Protein AF-A0A8H7SJD2-F1 (afdb_monomer_lite)

Secondary structure (DSSP, 8-state):
----------------HHHHHHHHHHHTSEEEEEEEE-TTT--EESSHHHHHHHHHHHH-EE-PPPPTTPPPPPPSSEEEES--SSS--SEEEEE-SSSS-EEETT-HHHHHHHHHHHH--EE----------------------------------------PPP--------------------------------------------------THHHHHHHHHHHHHHHHHHHHT-

Foldseek 3Di:
DDDDPDDDPPPPPPVPVVVVVVVVLVVQAAEEEEWAAQLPPRDTDLALVVNQVCCCPVVQWHFAADDPPDDQDDDSRHDYDSDDPDPDGDFYWYAHSHDRDIGGSVVSVVVNVCRCPPGVTDRRPPPPPPPPDPDDDDDDDDDDDDDDDDDDDDDDDDDDDDDDDDDDDDPDDDDDDDDDDDDDDDDDDDDDDDDDDDDDDDDDDDDPDDPPPDDDPVVVVVVVVVVVVVVVVVVVVVD

Organism: NCBI:txid101142

InterPro domains:
  IPR013087 Zinc finger C2H2-type [PS00028] (38-59)
  IPR013087 Zinc finger C2H2-type [PS50157] (36-64)

pLDDT: mean 73.89, std 19.77, range [38.19, 98.12]

Radius of gyration: 31.59 Å; chains: 1; bounding box: 79×66×96 Å

Sequence (239 aa):
MSSYDGPRIQYGIEPKSYVVDRLKDLLDKDLVILDHGCYICGRVFSSAAATRTHIKNVHGYDIPGRFNGVKRPLNKNYNYSTRIETDEYDEAHYACPSCWFHCPMDELAVFHDHTIKQHSPGCIITGSGNKHDMDMGTSSHSGYPVSLPASIPASIPASVPHSRPSSLRSTSSRSSSRSSSYQVYFSNGEEEVPSSRPSSRQVRISEDHKDISSPNEDNKNELSQKIDELRNLFHALFK

Structure (mmCIF, N/CA/C/O backbone):
data_AF-A0A8H7SJD2-F1
#
_entry.id   AF-A0A8H7SJD2-F1
#
loop_
_atom_site.group_PDB
_atom_site.id
_atom_site.type_symbol
_atom_site.label_atom_id
_atom_site.label_alt_id
_atom_site.label_comp_id
_atom_site.label_asym_id
_atom_site.label_entity_id
_atom_site.label_seq_id
_atom_site.pdbx_PDB_ins_code
_atom_site.Cartn_x
_atom_site.Cartn_y
_atom_site.Cartn_z
_atom_site.occupancy
_atom_site.B_iso_or_equiv
_atom_site.auth_seq_id
_atom_site.auth_comp_id
_atom_site.auth_asym_id
_atom_site.auth_atom_id
_atom_site.pdbx_PDB_model_num
ATOM 1 N N . MET A 1 1 ? 46.623 31.178 -46.559 1.00 55.22 1 MET A N 1
ATOM 2 C CA . MET A 1 1 ? 45.410 30.393 -46.244 1.00 55.22 1 MET A CA 1
ATOM 3 C C . MET A 1 1 ? 45.871 29.219 -45.397 1.00 55.22 1 MET A C 1
ATOM 5 O O . MET A 1 1 ? 46.583 28.376 -45.917 1.00 55.22 1 MET A O 1
ATOM 9 N N . SER A 1 2 ? 45.621 29.263 -44.085 1.00 59.28 2 SER A N 1
ATOM 10 C CA . SER A 1 2 ? 46.103 28.272 -43.111 1.00 59.28 2 SER A CA 1
ATOM 11 C C . SER A 1 2 ? 44.947 27.338 -42.761 1.00 59.28 2 SER A C 1
ATOM 13 O O . SER A 1 2 ? 43.950 27.784 -42.195 1.00 59.28 2 SER A O 1
ATOM 15 N N . SER A 1 3 ? 45.044 26.082 -43.187 1.00 65.94 3 SER A N 1
ATOM 16 C CA . SER A 1 3 ? 44.088 25.010 -42.912 1.00 65.94 3 SER A CA 1
ATOM 17 C C . SER A 1 3 ? 44.308 24.495 -41.492 1.00 65.94 3 SER A C 1
ATOM 19 O O . SER A 1 3 ? 45.309 23.840 -41.209 1.00 65.94 3 SER A O 1
ATOM 21 N N . TYR A 1 4 ? 43.394 24.842 -40.590 1.00 60.78 4 TYR A N 1
ATOM 22 C CA . TYR A 1 4 ? 43.412 24.379 -39.208 1.00 60.78 4 TYR A CA 1
ATOM 23 C C . TYR A 1 4 ? 42.745 22.998 -39.140 1.00 60.78 4 TYR A C 1
ATOM 25 O O . TYR A 1 4 ? 41.518 22.897 -39.158 1.00 60.78 4 TYR A O 1
ATOM 33 N N . ASP A 1 5 ? 43.551 21.938 -39.086 1.00 66.88 5 ASP A N 1
ATOM 34 C CA . ASP A 1 5 ? 43.086 20.579 -38.793 1.00 66.88 5 ASP A CA 1
ATOM 35 C C . ASP A 1 5 ? 42.765 20.469 -37.298 1.00 66.88 5 ASP A C 1
ATOM 37 O O . ASP A 1 5 ? 43.629 20.228 -36.453 1.00 66.88 5 ASP A O 1
ATOM 41 N N . GLY A 1 6 ? 41.500 20.715 -36.959 1.00 62.34 6 GLY A N 1
ATOM 42 C CA . GLY A 1 6 ? 40.986 20.525 -35.607 1.00 62.34 6 GLY A CA 1
ATOM 43 C C . GLY A 1 6 ? 40.975 19.042 -35.203 1.00 62.34 6 GLY A C 1
ATOM 44 O O . GLY A 1 6 ? 40.766 18.168 -36.050 1.00 62.34 6 GLY A O 1
ATOM 45 N N . PRO A 1 7 ? 41.169 18.727 -33.908 1.00 66.12 7 PRO A N 1
ATOM 46 C CA . PRO A 1 7 ? 41.214 17.354 -33.431 1.00 66.12 7 PRO A CA 1
ATOM 47 C C . PRO A 1 7 ? 39.872 16.658 -33.668 1.00 66.12 7 PRO A C 1
ATOM 49 O O . PRO A 1 7 ? 38.821 17.063 -33.168 1.00 66.12 7 PRO A O 1
ATOM 52 N N . ARG A 1 8 ? 39.925 15.575 -34.442 1.00 63.38 8 ARG A N 1
ATOM 53 C CA . ARG A 1 8 ? 38.793 14.699 -34.733 1.00 63.38 8 ARG A CA 1
ATOM 54 C C . ARG A 1 8 ? 38.452 13.914 -33.463 1.00 63.38 8 ARG A C 1
ATOM 56 O O . ARG A 1 8 ? 39.056 12.879 -33.196 1.00 63.38 8 ARG A O 1
ATOM 63 N N . ILE A 1 9 ? 37.511 14.418 -32.663 1.00 64.75 9 ILE A N 1
ATOM 64 C CA . ILE A 1 9 ? 36.972 13.692 -31.505 1.00 64.75 9 ILE A CA 1
ATOM 65 C C . ILE A 1 9 ? 36.234 12.460 -32.044 1.00 64.75 9 ILE A C 1
ATOM 67 O O . ILE A 1 9 ? 35.125 12.558 -32.567 1.00 64.75 9 ILE A O 1
ATOM 71 N N . GLN A 1 10 ? 36.879 11.295 -31.975 1.00 60.12 10 GLN A N 1
ATOM 72 C CA . GLN A 1 10 ? 36.231 10.016 -32.238 1.00 60.12 10 GLN A CA 1
ATOM 73 C C . GLN A 1 10 ? 35.281 9.721 -31.074 1.00 60.12 10 GLN A C 1
ATOM 75 O O . GLN A 1 10 ? 35.700 9.288 -30.003 1.00 60.12 10 GLN A O 1
ATOM 80 N N . TYR A 1 11 ? 33.988 9.964 -31.280 1.00 54.06 11 TYR A N 1
ATOM 81 C CA . TYR A 1 11 ? 32.941 9.443 -30.409 1.00 54.06 11 TYR A CA 1
ATOM 82 C C . TYR A 1 11 ? 32.831 7.932 -30.639 1.00 54.06 11 TYR A C 1
ATOM 84 O O . TYR A 1 11 ? 31.996 7.465 -31.410 1.00 54.06 11 TYR A O 1
ATOM 92 N N . GLY A 1 12 ? 33.710 7.166 -29.992 1.00 54.56 12 GLY A N 1
ATOM 93 C CA . GLY A 1 12 ? 33.547 5.726 -29.816 1.00 54.56 12 GLY A CA 1
ATOM 94 C C . GLY A 1 12 ? 32.354 5.473 -28.900 1.00 54.56 12 GLY A C 1
ATOM 95 O O . GLY A 1 12 ? 32.512 5.299 -27.694 1.00 54.56 12 GLY A O 1
ATOM 96 N N . ILE A 1 13 ? 31.145 5.535 -29.457 1.00 57.81 13 ILE A N 1
ATOM 97 C CA . ILE A 1 13 ? 29.914 5.151 -28.767 1.00 57.81 13 ILE A CA 1
ATOM 98 C C . ILE A 1 13 ? 29.830 3.627 -28.847 1.00 57.81 13 ILE A C 1
ATOM 100 O O . ILE A 1 13 ? 29.033 3.066 -29.589 1.00 57.81 13 ILE A O 1
ATOM 104 N N . GLU A 1 14 ? 30.692 2.950 -28.095 1.00 61.03 14 GLU A N 1
ATOM 105 C CA . GLU A 1 14 ? 30.403 1.583 -27.678 1.00 61.03 14 GLU A CA 1
ATOM 106 C C . GLU A 1 14 ? 29.082 1.659 -26.893 1.00 61.03 14 GLU A C 1
ATOM 108 O O . GLU A 1 14 ? 28.999 2.454 -25.940 1.00 61.03 14 GLU A O 1
ATOM 113 N N . PRO A 1 15 ? 28.019 0.930 -27.281 1.00 59.62 15 PRO A N 1
ATOM 114 C CA . PRO A 1 15 ? 26.814 0.844 -26.474 1.00 59.62 15 PRO A CA 1
ATOM 115 C C . PRO A 1 15 ? 27.216 0.224 -25.138 1.00 59.62 15 PRO A C 1
ATOM 117 O O . PRO A 1 15 ? 27.421 -0.979 -25.014 1.00 59.62 15 PRO A O 1
ATOM 120 N N . LYS A 1 16 ? 27.420 1.109 -24.158 1.00 63.44 16 LYS A N 1
ATOM 121 C CA . LYS A 1 16 ? 27.943 0.811 -22.829 1.00 63.44 16 LYS A CA 1
ATOM 122 C C . LYS A 1 16 ? 27.145 -0.360 -22.274 1.00 63.44 16 LYS A C 1
ATOM 124 O O . LYS A 1 16 ? 25.964 -0.184 -21.983 1.00 63.44 16 LYS A O 1
ATOM 129 N N . SER A 1 17 ? 27.788 -1.514 -22.116 1.00 75.31 17 SER A N 1
ATOM 130 C CA . SER A 1 17 ? 27.266 -2.723 -21.454 1.00 75.31 17 SER A CA 1
ATOM 131 C C . SER A 1 17 ? 26.404 -2.415 -20.221 1.00 75.31 17 SER A C 1
ATOM 133 O O . SER A 1 17 ? 25.359 -3.023 -20.016 1.00 75.31 17 SER A O 1
ATOM 135 N N . TYR A 1 18 ? 26.761 -1.352 -19.498 1.00 76.12 18 TYR A N 1
ATOM 136 C CA . TYR A 1 18 ? 25.993 -0.733 -18.421 1.00 76.12 18 TYR A CA 1
ATOM 137 C C . TYR A 1 18 ? 24.489 -0.517 -18.696 1.00 76.12 18 TYR A C 1
ATOM 139 O O . TYR A 1 18 ? 23.681 -0.644 -17.782 1.00 76.12 18 TYR A O 1
ATOM 147 N N . VAL A 1 19 ? 24.081 -0.167 -19.921 1.00 79.06 19 VAL A N 1
ATOM 148 C CA . VAL A 1 19 ? 22.661 0.032 -20.267 1.00 79.06 19 VAL A CA 1
ATOM 149 C C . VAL A 1 19 ? 21.921 -1.303 -20.294 1.00 79.06 19 VAL A C 1
ATOM 151 O O . VAL A 1 19 ? 20.801 -1.384 -19.796 1.00 79.06 19 VAL A O 1
ATOM 154 N N . VAL A 1 20 ? 22.555 -2.352 -20.826 1.00 79.12 20 VAL A N 1
ATOM 155 C CA . VAL A 1 20 ? 21.975 -3.700 -20.890 1.00 79.12 20 VAL A CA 1
ATOM 156 C C . VAL A 1 20 ? 21.864 -4.295 -19.490 1.00 79.12 20 VAL A C 1
ATOM 158 O O . VAL A 1 20 ? 20.810 -4.821 -19.143 1.00 79.12 20 VAL A O 1
ATOM 161 N N . ASP A 1 21 ? 22.898 -4.147 -18.662 1.00 79.62 21 ASP A N 1
ATO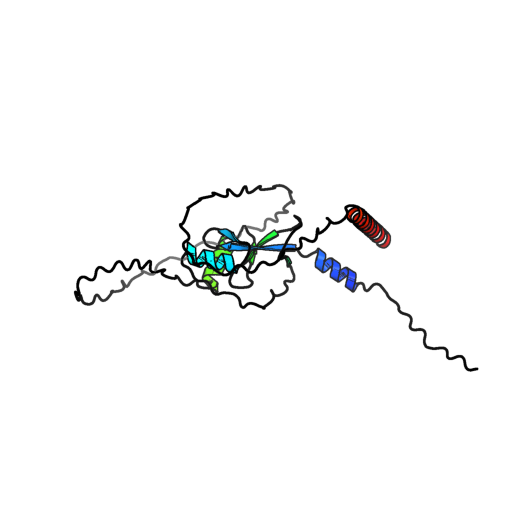M 162 C CA . ASP A 1 21 ? 22.882 -4.643 -17.282 1.00 79.62 21 ASP A CA 1
ATOM 163 C C . ASP A 1 21 ? 21.821 -3.920 -16.442 1.00 79.62 21 ASP A C 1
ATOM 165 O O . ASP A 1 21 ? 21.061 -4.549 -15.713 1.00 79.62 21 ASP A O 1
ATOM 169 N N . ARG A 1 22 ? 21.670 -2.601 -16.624 1.00 77.25 22 ARG A N 1
ATOM 170 C CA . ARG A 1 22 ? 20.639 -1.822 -15.927 1.00 77.25 22 ARG A CA 1
ATOM 171 C C . ARG A 1 22 ? 19.219 -2.163 -16.383 1.00 77.25 22 ARG A C 1
ATOM 173 O O . ARG A 1 22 ? 18.296 -2.042 -15.586 1.00 77.25 22 ARG A O 1
ATOM 180 N N . LEU A 1 23 ? 19.032 -2.557 -17.643 1.00 80.06 23 LEU A N 1
ATOM 181 C CA . LEU A 1 23 ? 17.742 -3.036 -18.145 1.00 80.06 23 LEU A CA 1
ATOM 182 C C . LEU A 1 23 ? 17.418 -4.434 -17.613 1.00 80.06 23 LEU A C 1
ATOM 184 O O . LEU A 1 23 ? 16.286 -4.658 -17.200 1.00 80.06 23 LEU A O 1
ATOM 188 N N . LYS A 1 24 ? 18.401 -5.341 -17.553 1.00 81.00 24 LYS A N 1
ATOM 189 C CA . LYS A 1 24 ? 18.234 -6.663 -16.928 1.00 81.00 24 LYS A CA 1
ATOM 190 C C . LYS A 1 24 ? 17.874 -6.544 -15.450 1.00 81.00 24 LYS A C 1
ATOM 192 O O . LYS A 1 24 ? 16.877 -7.111 -15.028 1.00 81.00 24 LYS A O 1
ATOM 197 N N . ASP A 1 25 ? 18.574 -5.685 -14.710 1.00 80.81 25 ASP A N 1
ATOM 198 C CA . ASP A 1 25 ? 18.262 -5.388 -13.306 1.00 80.81 25 ASP A CA 1
ATOM 199 C C . ASP A 1 25 ? 16.849 -4.813 -13.099 1.00 80.81 25 ASP A C 1
ATOM 201 O O . ASP A 1 25 ? 16.335 -4.821 -11.981 1.00 80.81 25 ASP A O 1
ATOM 205 N N . LEU A 1 26 ? 16.237 -4.227 -14.132 1.00 75.94 26 LEU A N 1
ATOM 206 C CA . LEU A 1 26 ? 14.857 -3.742 -14.076 1.00 75.94 26 LEU A CA 1
ATOM 207 C C . LEU A 1 26 ? 13.843 -4.813 -14.484 1.00 75.94 26 LEU A C 1
ATOM 209 O O . LEU A 1 26 ? 12.726 -4.772 -13.981 1.00 75.94 26 LEU A O 1
ATOM 213 N N . LEU A 1 27 ? 14.230 -5.738 -15.364 1.00 82.75 27 LEU A N 1
ATOM 214 C CA . LEU A 1 27 ? 13.411 -6.867 -15.808 1.00 82.75 27 LEU A CA 1
ATOM 215 C C . LEU A 1 27 ? 13.334 -7.985 -14.761 1.00 82.75 27 LEU A C 1
ATOM 217 O O . LEU A 1 27 ? 12.317 -8.658 -14.684 1.00 82.75 27 LEU A O 1
ATOM 221 N N . ASP A 1 28 ? 14.373 -8.153 -13.942 1.00 86.81 28 ASP A N 1
ATOM 222 C CA . ASP A 1 28 ? 14.442 -9.210 -12.922 1.00 86.81 28 ASP A CA 1
ATOM 223 C C . ASP A 1 28 ? 13.769 -8.829 -11.586 1.00 86.81 28 ASP A C 1
ATOM 225 O O . ASP A 1 28 ? 13.867 -9.573 -10.611 1.00 86.81 28 ASP A O 1
ATOM 229 N N . LYS A 1 29 ? 13.129 -7.655 -11.493 1.00 89.81 29 LYS A N 1
ATOM 230 C CA . LYS A 1 29 ? 12.440 -7.213 -10.271 1.00 89.81 29 LYS A CA 1
ATOM 231 C C . LYS A 1 29 ? 10.959 -7.512 -10.356 1.00 89.81 29 LYS A C 1
ATOM 233 O O . LYS A 1 29 ? 10.307 -7.058 -11.292 1.00 89.81 29 LYS A O 1
ATOM 238 N N . ASP A 1 30 ? 10.437 -8.128 -9.304 1.00 92.00 30 ASP A N 1
ATOM 239 C CA . ASP A 1 30 ? 9.011 -8.407 -9.195 1.00 92.00 30 ASP A CA 1
ATOM 240 C C . ASP A 1 30 ? 8.224 -7.090 -9.154 1.00 92.00 30 ASP A C 1
ATOM 242 O O . ASP A 1 30 ? 8.537 -6.162 -8.382 1.00 92.00 30 ASP A O 1
ATOM 246 N N . LEU A 1 31 ? 7.203 -6.999 -10.005 1.00 91.56 31 LEU A N 1
ATOM 247 C CA . LEU A 1 31 ? 6.282 -5.875 -10.019 1.00 91.56 31 LEU A CA 1
ATOM 248 C C . LEU A 1 31 ? 5.218 -6.089 -8.942 1.00 91.56 31 LEU A C 1
ATOM 250 O O . LEU A 1 31 ? 4.334 -6.935 -9.069 1.00 91.56 31 LEU A O 1
ATOM 254 N N . VAL A 1 32 ? 5.295 -5.278 -7.887 1.00 94.00 32 VAL A N 1
ATOM 255 C CA . VAL A 1 32 ? 4.428 -5.391 -6.712 1.00 94.00 32 VAL A CA 1
ATOM 256 C C . VAL A 1 32 ? 3.410 -4.257 -6.679 1.00 94.00 32 VAL A C 1
ATOM 258 O O . VAL A 1 32 ? 3.777 -3.073 -6.623 1.00 94.00 32 VAL A O 1
ATOM 261 N N . ILE A 1 33 ? 2.127 -4.621 -6.618 1.00 94.06 33 ILE A N 1
ATOM 262 C CA . ILE A 1 33 ? 1.040 -3.696 -6.270 1.00 94.06 33 ILE A CA 1
ATOM 263 C C . ILE A 1 33 ? 0.899 -3.630 -4.754 1.00 94.06 33 ILE A C 1
ATOM 265 O O . ILE A 1 33 ? 1.014 -4.628 -4.045 1.00 94.06 33 ILE A O 1
ATOM 269 N N . LEU A 1 34 ? 0.644 -2.428 -4.247 1.00 95.00 34 LEU A N 1
ATOM 270 C CA . LEU A 1 34 ? 0.449 -2.179 -2.828 1.00 95.00 34 LEU A CA 1
ATOM 271 C C . LEU A 1 34 ? -1.010 -1.842 -2.540 1.00 95.00 34 LEU A C 1
ATOM 273 O O . LEU A 1 34 ? -1.453 -0.725 -2.799 1.00 95.00 34 LEU A O 1
ATOM 277 N N . ASP A 1 35 ? -1.703 -2.784 -1.918 1.00 95.75 35 ASP A N 1
ATOM 278 C CA . ASP A 1 35 ? -3.076 -2.628 -1.471 1.00 95.75 35 ASP A CA 1
ATOM 279 C C . ASP A 1 35 ? -3.138 -2.199 -0.009 1.00 95.75 35 ASP A C 1
ATOM 281 O O . ASP A 1 35 ? -2.406 -2.685 0.857 1.00 95.75 35 ASP A O 1
ATOM 285 N N . HIS A 1 36 ? -4.041 -1.276 0.307 1.00 96.44 36 HIS A N 1
ATOM 286 C CA . HIS A 1 36 ? -4.211 -0.806 1.675 1.00 96.44 36 HIS A CA 1
ATOM 287 C C . HIS A 1 36 ? -5.346 -1.570 2.355 1.00 96.44 36 HIS A C 1
ATOM 289 O O . HIS A 1 36 ? -6.513 -1.214 2.231 1.00 96.44 36 HIS A O 1
ATOM 295 N N . GLY A 1 37 ? -4.993 -2.650 3.052 1.00 96.31 37 GLY A N 1
ATOM 296 C CA . GLY A 1 37 ? -5.936 -3.496 3.783 1.00 96.31 37 GLY A CA 1
ATOM 297 C C . GLY A 1 37 ? -6.167 -3.052 5.228 1.00 96.31 37 GLY A C 1
ATOM 298 O O . GLY A 1 37 ? -5.260 -2.566 5.908 1.00 96.31 37 GLY A O 1
ATOM 299 N N . CYS A 1 38 ? -7.381 -3.268 5.731 1.00 98.06 38 CYS A N 1
ATOM 300 C CA . CYS A 1 38 ? -7.666 -3.239 7.160 1.00 98.06 38 CYS A CA 1
ATOM 301 C C . CYS A 1 38 ? -7.098 -4.496 7.827 1.00 98.06 38 CYS A C 1
ATOM 303 O O . CYS A 1 38 ? -7.530 -5.605 7.532 1.00 98.06 38 CYS A O 1
ATOM 305 N N . TYR A 1 39 ? -6.180 -4.330 8.778 1.00 97.38 39 TYR A N 1
ATOM 306 C CA . TYR A 1 39 ? -5.558 -5.455 9.486 1.00 97.38 39 TYR A CA 1
ATOM 307 C C . TYR A 1 39 ? -6.518 -6.251 10.393 1.00 97.38 39 TYR A C 1
ATOM 309 O O . TYR A 1 39 ? -6.150 -7.328 10.847 1.00 97.38 39 TYR A O 1
ATOM 317 N N . ILE A 1 40 ? -7.727 -5.736 10.660 1.00 96.56 40 ILE A N 1
ATOM 318 C CA . ILE A 1 40 ? -8.741 -6.385 11.510 1.00 96.56 40 ILE A CA 1
ATOM 319 C C . ILE A 1 40 ? -9.734 -7.192 10.665 1.00 96.56 40 ILE A C 1
ATOM 321 O O . ILE A 1 40 ? -10.001 -8.348 10.973 1.00 96.56 40 ILE A O 1
ATOM 325 N N . CYS A 1 41 ? -10.292 -6.598 9.601 1.00 96.94 41 CYS A N 1
ATOM 326 C CA . CYS A 1 41 ? -11.340 -7.232 8.789 1.00 96.94 41 CYS A CA 1
ATOM 327 C C . CYS A 1 41 ? -10.909 -7.626 7.367 1.00 96.94 41 CYS A C 1
ATOM 329 O O . CYS A 1 41 ? -11.720 -8.158 6.615 1.00 96.94 41 CYS A O 1
ATOM 331 N N . GLY A 1 42 ? -9.672 -7.331 6.962 1.00 95.62 42 GLY A N 1
ATOM 332 C CA . GLY A 1 42 ? -9.131 -7.670 5.642 1.00 95.62 42 GLY A CA 1
ATOM 333 C C . GLY A 1 42 ? -9.675 -6.838 4.474 1.00 95.62 42 GLY A C 1
ATOM 334 O O . GLY A 1 42 ? -9.247 -7.034 3.341 1.00 95.62 42 GLY A O 1
ATOM 335 N N . ARG A 1 43 ? -10.600 -5.893 4.703 1.00 97.31 43 ARG A N 1
ATOM 336 C CA . ARG A 1 43 ? -11.149 -5.048 3.628 1.00 97.31 43 ARG A CA 1
ATOM 337 C C . ARG A 1 43 ? -10.052 -4.178 3.005 1.00 97.31 43 ARG A C 1
ATOM 339 O O . ARG A 1 43 ? -9.321 -3.511 3.734 1.00 97.31 43 ARG A O 1
ATOM 346 N N . VAL A 1 44 ? -9.978 -4.159 1.675 1.00 96.25 44 VAL A N 1
ATOM 347 C CA . VAL A 1 44 ? -8.995 -3.390 0.895 1.00 96.25 44 VAL A CA 1
ATOM 348 C C . VAL A 1 44 ? -9.556 -2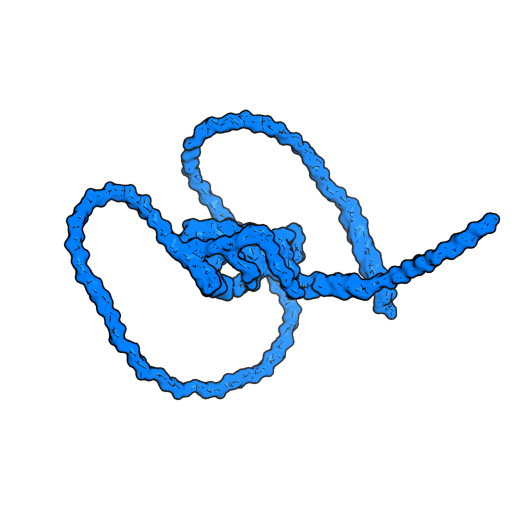.026 0.492 1.00 96.25 44 VAL A C 1
ATOM 350 O O . VAL A 1 44 ? -10.742 -1.892 0.191 1.00 96.25 44 VAL A O 1
ATOM 353 N N . PHE A 1 45 ? -8.697 -1.009 0.486 1.00 95.88 45 PHE A N 1
ATOM 354 C CA . PHE A 1 45 ? -9.013 0.366 0.117 1.00 95.88 45 PHE A CA 1
ATOM 355 C C . PHE A 1 45 ? -7.994 0.919 -0.881 1.00 95.88 45 PHE A C 1
ATOM 357 O O . PHE A 1 45 ? -6.826 0.539 -0.887 1.00 95.88 45 PHE A O 1
ATOM 364 N N . SER A 1 46 ? -8.421 1.920 -1.652 1.00 91.62 46 SER A N 1
ATOM 365 C CA . SER A 1 46 ? -7.586 2.604 -2.648 1.00 91.62 46 SER A CA 1
ATOM 366 C C . SER A 1 46 ? -6.497 3.507 -2.055 1.00 91.62 46 SER A C 1
ATOM 368 O O . SER A 1 46 ? -5.620 3.974 -2.776 1.00 91.62 46 SER A O 1
ATOM 370 N N . SER A 1 47 ? -6.543 3.813 -0.752 1.00 94.75 47 SER A N 1
ATOM 371 C CA . SER A 1 47 ? -5.544 4.671 -0.107 1.00 94.75 47 SER A CA 1
ATOM 372 C C . SER A 1 47 ? -5.320 4.340 1.370 1.00 94.75 47 SER A C 1
ATOM 374 O O . SER A 1 47 ? -6.223 3.904 2.095 1.00 94.75 47 SER A O 1
ATOM 376 N N . ALA A 1 48 ? -4.109 4.638 1.850 1.00 95.69 48 ALA A N 1
ATOM 377 C CA . ALA A 1 48 ? -3.760 4.534 3.266 1.00 95.69 48 ALA A CA 1
ATOM 378 C C . ALA A 1 48 ? -4.655 5.418 4.151 1.00 95.69 48 ALA A C 1
ATOM 380 O O . ALA A 1 48 ? -5.033 5.011 5.247 1.00 95.69 48 ALA A O 1
ATOM 381 N N . ALA A 1 49 ? -5.020 6.617 3.680 1.00 96.44 49 ALA A N 1
ATOM 382 C CA . ALA A 1 49 ? -5.894 7.527 4.419 1.00 96.44 49 ALA A CA 1
ATOM 383 C C . ALA A 1 49 ? -7.300 6.937 4.608 1.00 96.44 49 ALA A C 1
ATOM 385 O O . ALA A 1 49 ? -7.797 6.930 5.732 1.00 96.44 49 ALA A O 1
ATOM 386 N N . ALA A 1 50 ? -7.894 6.377 3.547 1.00 97.19 50 ALA A N 1
ATOM 387 C CA . ALA A 1 50 ? -9.193 5.706 3.623 1.00 97.19 50 ALA A CA 1
ATOM 388 C C . ALA A 1 50 ? -9.166 4.521 4.601 1.00 97.19 50 ALA A C 1
ATOM 390 O O . ALA A 1 50 ? -10.067 4.378 5.425 1.00 97.19 50 ALA A O 1
ATOM 391 N N . THR A 1 51 ? -8.086 3.736 4.577 1.00 97.75 51 THR A N 1
ATOM 392 C CA . THR A 1 51 ? -7.889 2.609 5.501 1.00 97.75 51 THR A CA 1
ATOM 393 C C . THR A 1 51 ? -7.840 3.065 6.959 1.00 97.75 51 THR A C 1
ATOM 395 O O . THR A 1 51 ? -8.520 2.486 7.801 1.00 97.75 51 THR A O 1
ATOM 398 N N . ARG A 1 52 ? -7.091 4.133 7.280 1.00 97.69 52 ARG A N 1
ATOM 399 C CA . ARG A 1 52 ? -7.046 4.676 8.654 1.00 97.69 52 ARG A CA 1
ATOM 400 C C . ARG A 1 52 ? -8.411 5.170 9.115 1.00 97.69 52 ARG A C 1
ATOM 402 O O . ARG A 1 52 ? -8.815 4.861 10.228 1.00 97.69 52 ARG A O 1
ATOM 409 N N . THR A 1 53 ? -9.128 5.900 8.261 1.00 97.31 53 THR A N 1
ATOM 410 C CA . THR A 1 53 ? -10.484 6.374 8.569 1.00 97.31 53 THR A CA 1
ATOM 411 C C . THR A 1 53 ? -11.428 5.206 8.840 1.00 97.31 53 THR A C 1
ATOM 413 O O . THR A 1 53 ? -12.192 5.247 9.800 1.00 97.31 53 THR A O 1
ATOM 416 N N . HIS A 1 54 ? -11.348 4.141 8.041 1.00 97.88 54 HIS A N 1
ATOM 417 C CA . HIS A 1 54 ? -12.115 2.926 8.279 1.00 97.88 54 HIS A CA 1
ATOM 418 C C . HIS A 1 54 ? -11.768 2.283 9.628 1.00 97.88 54 HIS A C 1
ATOM 420 O O . HIS A 1 54 ? -12.672 2.015 10.411 1.00 97.88 54 HIS A O 1
ATOM 426 N N . ILE A 1 55 ? -10.482 2.089 9.933 1.00 97.31 55 ILE A N 1
ATOM 427 C CA . ILE A 1 55 ? -10.043 1.496 11.206 1.00 97.31 55 ILE A CA 1
ATOM 428 C C . ILE A 1 55 ? -10.544 2.326 12.396 1.00 97.31 55 ILE A C 1
ATOM 430 O O . ILE A 1 55 ? -11.083 1.774 13.355 1.00 97.31 55 ILE A O 1
ATOM 434 N N . LYS A 1 56 ? -10.449 3.653 12.296 1.00 96.75 56 LYS A N 1
ATOM 435 C CA . LYS A 1 56 ? -10.914 4.582 13.326 1.00 96.75 56 LYS A CA 1
ATOM 436 C C . LYS A 1 56 ? -12.422 4.527 13.535 1.00 96.75 56 LYS A C 1
ATOM 438 O O . LYS A 1 56 ? -12.871 4.425 14.670 1.00 96.75 56 LYS A O 1
ATOM 443 N N . ASN A 1 57 ? -13.200 4.565 12.457 1.00 96.25 57 ASN A N 1
ATOM 444 C CA . ASN A 1 57 ? -14.655 4.690 12.546 1.00 96.25 57 ASN A CA 1
ATOM 445 C C . ASN A 1 57 ? -15.368 3.350 12.769 1.00 96.25 57 ASN A C 1
ATOM 447 O O . ASN A 1 57 ? -16.420 3.325 13.395 1.00 96.25 57 ASN A O 1
ATOM 451 N N . VAL A 1 58 ? -14.826 2.250 12.238 1.00 96.38 58 VAL A N 1
ATOM 452 C CA . VAL A 1 58 ? -15.461 0.922 12.292 1.00 96.38 58 VAL A CA 1
ATOM 453 C C . VAL A 1 58 ? -14.929 0.087 13.450 1.00 96.38 58 VAL A C 1
ATOM 455 O O . VAL A 1 58 ? -15.687 -0.665 14.053 1.00 96.38 58 VAL A O 1
ATOM 458 N N . HIS A 1 59 ? -13.641 0.215 13.776 1.00 96.06 59 HIS A N 1
ATOM 459 C CA . HIS A 1 59 ? -13.009 -0.592 14.820 1.00 96.06 59 HIS A CA 1
ATOM 460 C C . HIS A 1 59 ? -12.610 0.208 16.065 1.00 96.06 59 HIS A C 1
ATOM 462 O O . HIS A 1 59 ? -12.212 -0.395 17.055 1.00 96.06 59 HIS A O 1
ATOM 468 N N . GLY A 1 60 ? -12.718 1.541 16.045 1.00 95.69 60 GLY A N 1
ATOM 469 C CA . GLY A 1 60 ? -12.407 2.378 17.207 1.00 95.69 60 GLY A CA 1
ATOM 470 C C . GLY A 1 60 ? -10.914 2.464 17.533 1.00 95.69 60 GLY A C 1
ATOM 471 O O . GLY A 1 60 ? -10.559 2.810 18.655 1.00 95.69 60 GLY A O 1
ATOM 472 N N . TYR A 1 61 ? -10.023 2.161 16.585 1.00 96.69 61 TYR A N 1
ATOM 473 C CA . TYR A 1 61 ? -8.575 2.269 16.795 1.00 96.69 61 TYR A CA 1
ATOM 474 C C . TYR A 1 61 ? -7.991 3.453 16.023 1.00 96.69 61 TYR A C 1
ATOM 476 O O . TYR A 1 61 ? -8.249 3.610 14.830 1.00 96.69 61 TYR A O 1
ATOM 484 N N . ASP A 1 62 ? -7.168 4.272 16.677 1.00 96.56 62 ASP A N 1
ATOM 485 C CA . ASP A 1 62 ? -6.336 5.259 15.985 1.00 96.56 62 ASP A CA 1
ATOM 486 C C . ASP A 1 62 ? -4.971 4.660 15.671 1.00 96.56 62 ASP A C 1
ATOM 488 O O . ASP A 1 62 ? -4.305 4.114 16.555 1.00 96.56 62 ASP A O 1
ATOM 492 N N . ILE A 1 63 ? -4.532 4.800 14.422 1.00 96.50 63 ILE A N 1
ATOM 493 C CA . ILE A 1 63 ? -3.186 4.404 14.009 1.00 96.50 63 ILE A CA 1
ATOM 494 C C . ILE A 1 63 ? -2.464 5.640 13.480 1.00 96.50 63 ILE A C 1
ATOM 496 O O . ILE A 1 63 ? -3.022 6.339 12.624 1.00 96.50 63 ILE A O 1
ATOM 500 N N . PRO A 1 64 ? -1.222 5.915 13.929 1.00 96.00 64 PRO A N 1
ATOM 501 C CA . PRO A 1 64 ? -0.466 7.073 13.474 1.00 96.00 64 PRO A CA 1
ATOM 502 C C . PRO A 1 64 ? -0.356 7.118 11.954 1.00 96.00 64 PRO A C 1
ATOM 504 O O . PRO A 1 64 ? -0.170 6.105 11.277 1.00 96.00 64 PRO A O 1
ATOM 507 N N . GLY A 1 65 ? -0.460 8.318 11.395 1.00 95.19 65 GLY A N 1
ATOM 508 C CA . GLY A 1 65 ? -0.229 8.513 9.977 1.00 95.19 65 GLY A CA 1
ATOM 509 C C . GLY A 1 65 ? 1.253 8.593 9.630 1.00 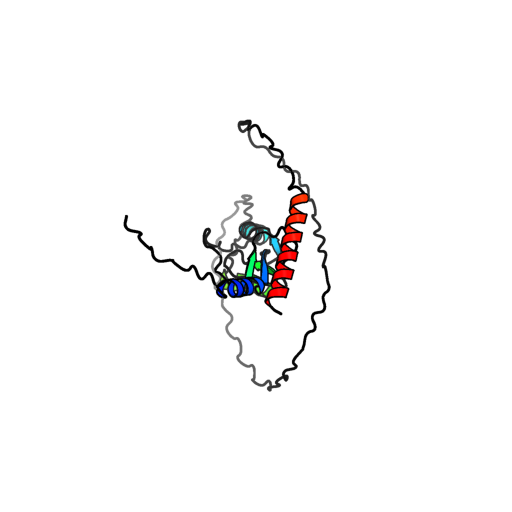95.19 65 GLY A C 1
ATOM 510 O O . GLY A 1 65 ? 2.051 9.137 10.386 1.00 95.19 65 GLY A O 1
ATOM 511 N N . ARG A 1 66 ? 1.617 8.103 8.441 1.00 91.94 66 ARG A N 1
ATOM 512 C CA . ARG A 1 66 ? 2.924 8.391 7.830 1.00 91.94 66 ARG A CA 1
ATOM 513 C C . ARG A 1 66 ? 3.064 9.894 7.581 1.00 91.94 66 ARG A C 1
ATOM 515 O O . ARG A 1 66 ? 2.084 10.545 7.216 1.00 91.94 66 ARG A O 1
ATOM 522 N N . PHE A 1 67 ? 4.287 10.414 7.671 1.00 88.50 67 PHE A N 1
ATOM 523 C CA . PHE A 1 67 ? 4.592 11.762 7.195 1.00 88.50 67 PHE A CA 1
ATOM 524 C C . PHE A 1 67 ? 4.380 11.854 5.680 1.00 88.50 67 PHE A C 1
ATOM 526 O O . PHE A 1 67 ? 4.952 11.081 4.906 1.00 88.50 67 PHE A O 1
ATOM 533 N N . ASN A 1 68 ? 3.553 12.811 5.262 1.00 87.50 68 ASN A N 1
ATOM 534 C CA . ASN A 1 68 ? 3.327 13.100 3.852 1.00 87.50 68 ASN A CA 1
ATOM 535 C C . ASN A 1 68 ? 4.608 13.666 3.214 1.00 87.50 68 ASN A C 1
ATOM 537 O O . ASN A 1 68 ? 5.393 14.345 3.872 1.00 87.50 68 ASN A O 1
ATOM 541 N N . GLY A 1 69 ? 4.812 13.401 1.922 1.00 87.50 69 GLY A N 1
ATOM 542 C CA . GLY A 1 69 ? 5.935 13.949 1.148 1.00 87.50 69 GLY A CA 1
ATOM 543 C C . GLY A 1 69 ? 7.228 13.126 1.184 1.00 87.50 69 GLY A C 1
ATOM 544 O O . GLY A 1 69 ? 8.126 13.381 0.384 1.00 87.50 69 GLY A O 1
ATOM 545 N N . VAL A 1 70 ? 7.321 12.099 2.033 1.00 90.94 70 VAL A N 1
ATOM 546 C CA . VAL A 1 70 ? 8.445 11.151 2.003 1.00 90.94 70 VAL A CA 1
ATOM 547 C C . VAL A 1 70 ? 8.152 10.060 0.972 1.00 90.94 70 VAL A C 1
ATOM 549 O O . VAL A 1 70 ? 7.094 9.433 1.011 1.00 90.94 70 VAL A O 1
ATOM 552 N N . LYS A 1 71 ? 9.077 9.830 0.033 1.00 90.31 71 LYS A N 1
ATOM 553 C CA . LYS A 1 71 ? 8.973 8.729 -0.938 1.00 90.31 71 LYS A CA 1
ATOM 554 C C . LYS A 1 71 ? 9.345 7.395 -0.285 1.00 90.31 71 LYS A C 1
ATOM 556 O O . LYS A 1 71 ? 10.186 7.354 0.612 1.00 90.31 71 LYS A O 1
ATOM 561 N N . ARG A 1 72 ? 8.747 6.299 -0.769 1.00 92.31 72 ARG A N 1
ATOM 562 C CA . ARG A 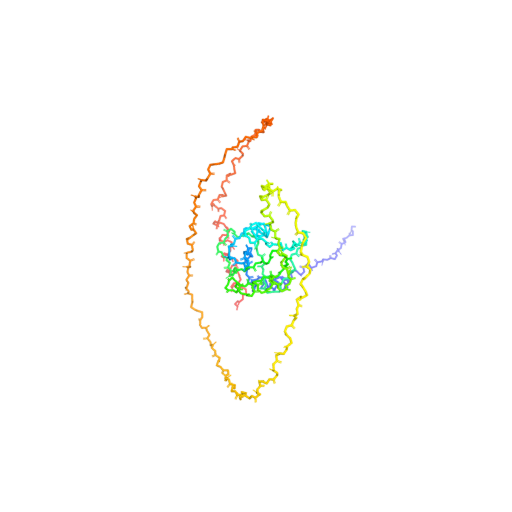1 72 ? 9.121 4.937 -0.361 1.00 92.31 72 ARG A CA 1
ATOM 563 C C . ARG A 1 72 ? 10.607 4.706 -0.677 1.00 92.31 72 ARG A C 1
ATOM 565 O O . ARG A 1 72 ? 11.013 5.013 -1.799 1.00 92.31 72 ARG A O 1
ATOM 572 N N . PRO A 1 73 ? 11.412 4.174 0.261 1.00 93.62 73 PRO A N 1
ATOM 573 C CA . PRO A 1 73 ? 12.781 3.776 -0.040 1.00 93.62 73 PRO A CA 1
ATOM 574 C C . PRO A 1 73 ? 12.826 2.760 -1.185 1.00 93.62 73 PRO A C 1
ATOM 576 O O . PRO A 1 73 ? 11.965 1.881 -1.276 1.00 93.62 73 PRO A O 1
ATOM 579 N N . LEU A 1 74 ? 13.835 2.877 -2.049 1.00 91.00 74 LEU A N 1
ATOM 580 C CA . LEU A 1 74 ? 14.034 1.932 -3.141 1.00 91.00 74 LEU A CA 1
ATOM 581 C C . LEU A 1 74 ? 14.389 0.559 -2.557 1.00 91.00 74 LEU A C 1
ATOM 583 O O . LEU A 1 74 ? 15.316 0.450 -1.755 1.00 91.00 74 LEU A O 1
ATOM 587 N N . ASN A 1 75 ? 13.657 -0.479 -2.957 1.00 91.81 75 ASN A N 1
ATOM 588 C CA . ASN A 1 75 ? 13.997 -1.856 -2.619 1.00 91.81 75 ASN A CA 1
ATOM 589 C C . ASN A 1 75 ? 14.783 -2.475 -3.784 1.00 91.81 75 ASN A C 1
ATOM 591 O O . ASN A 1 75 ? 14.539 -2.151 -4.946 1.00 91.81 75 ASN A O 1
ATOM 595 N N . LYS A 1 76 ? 15.754 -3.338 -3.474 1.00 89.94 76 LYS A N 1
ATOM 596 C CA . LYS A 1 76 ? 16.537 -4.043 -4.491 1.00 89.94 76 LYS A CA 1
ATOM 597 C C . LYS A 1 76 ? 15.696 -5.081 -5.243 1.00 89.94 76 LYS A C 1
ATOM 599 O O . LYS A 1 76 ? 15.952 -5.285 -6.421 1.00 89.94 76 LYS A O 1
ATOM 604 N N . ASN A 1 77 ? 14.704 -5.675 -4.582 1.00 92.31 77 ASN A N 1
ATOM 605 C CA . ASN A 1 77 ? 13.971 -6.835 -5.094 1.00 92.31 77 ASN A CA 1
ATOM 606 C C . ASN A 1 77 ? 12.617 -6.475 -5.715 1.00 92.31 77 ASN A C 1
ATOM 608 O O . ASN A 1 77 ? 12.102 -7.239 -6.514 1.00 92.31 77 ASN A O 1
ATOM 612 N N . TYR A 1 78 ? 12.052 -5.319 -5.360 1.00 92.50 78 TYR A N 1
ATOM 613 C CA . TYR A 1 78 ? 10.694 -4.952 -5.760 1.00 92.50 78 TYR A CA 1
ATOM 614 C C . TYR A 1 78 ? 10.672 -3.662 -6.560 1.00 92.50 78 TYR A C 1
ATOM 616 O O . TYR A 1 78 ? 11.330 -2.678 -6.197 1.00 92.50 78 TYR A O 1
ATOM 624 N N . ASN A 1 79 ? 9.832 -3.648 -7.588 1.00 91.25 79 ASN A N 1
ATOM 625 C CA . ASN A 1 79 ? 9.390 -2.433 -8.241 1.00 91.25 79 ASN A CA 1
ATOM 626 C C . ASN A 1 79 ? 7.943 -2.145 -7.824 1.00 91.25 79 ASN A C 1
ATOM 628 O O . ASN A 1 79 ? 7.050 -2.954 -8.055 1.00 91.25 79 ASN A O 1
ATOM 632 N N . TYR A 1 80 ? 7.710 -1.012 -7.163 1.00 91.69 80 TYR A N 1
ATOM 633 C CA . TYR A 1 80 ? 6.379 -0.671 -6.661 1.00 91.69 80 TYR A CA 1
ATOM 634 C C . TYR A 1 80 ? 5.624 0.149 -7.701 1.00 91.69 80 TYR A C 1
ATOM 636 O O . TYR A 1 80 ? 6.079 1.236 -8.062 1.00 91.69 80 TYR A O 1
ATOM 644 N N . SER A 1 81 ? 4.442 -0.314 -8.103 1.00 88.00 81 SER A N 1
ATOM 645 C CA . SER A 1 81 ? 3.527 0.476 -8.928 1.00 88.00 81 SER A CA 1
ATOM 646 C C . SER A 1 81 ? 2.321 0.942 -8.113 1.00 88.00 81 SER A C 1
ATOM 648 O O . SER A 1 81 ? 1.747 0.191 -7.328 1.00 88.00 81 SER A O 1
ATOM 650 N N . THR A 1 82 ? 1.944 2.212 -8.273 1.00 74.00 82 THR A N 1
ATOM 651 C CA . THR A 1 82 ? 0.794 2.831 -7.586 1.00 74.00 82 THR A CA 1
ATOM 652 C C . THR A 1 82 ? -0.506 2.746 -8.371 1.00 74.00 82 THR A C 1
ATOM 654 O O . THR A 1 82 ? -1.563 3.056 -7.831 1.00 74.00 82 THR A O 1
ATOM 657 N N . ARG A 1 83 ? -0.440 2.413 -9.659 1.00 66.94 83 ARG A N 1
ATOM 658 C CA . ARG A 1 83 ? -1.603 2.396 -10.537 1.00 66.94 83 ARG A CA 1
ATOM 659 C C . ARG A 1 83 ? -1.307 1.447 -11.673 1.00 66.94 83 ARG A C 1
ATOM 661 O O . ARG A 1 83 ? -0.367 1.672 -12.430 1.00 66.94 83 ARG A O 1
ATOM 668 N N . ILE A 1 84 ? -2.094 0.392 -11.751 1.00 62.88 84 ILE A N 1
ATOM 669 C CA . ILE A 1 84 ? -1.947 -0.601 -12.790 1.00 62.88 84 ILE A CA 1
ATOM 670 C C . ILE A 1 84 ? -3.216 -0.531 -13.633 1.00 62.88 84 ILE A C 1
ATOM 672 O O . ILE A 1 84 ? -4.295 -0.889 -13.181 1.00 62.88 84 ILE A O 1
ATOM 676 N N . GLU A 1 85 ? -3.085 0.047 -14.827 1.00 74.06 85 GLU A N 1
ATOM 677 C CA . GLU A 1 85 ? -4.113 -0.031 -15.878 1.00 74.06 85 GLU A CA 1
ATOM 678 C C . GLU A 1 85 ? -3.974 -1.331 -16.688 1.00 74.06 85 GLU A C 1
ATOM 680 O O . GLU A 1 85 ? -4.819 -1.632 -17.521 1.00 74.06 85 GLU A O 1
ATOM 685 N N . THR A 1 86 ? -2.912 -2.102 -16.446 1.00 72.00 86 THR A N 1
ATOM 686 C CA . THR A 1 86 ? -2.526 -3.285 -17.218 1.00 72.00 86 THR A CA 1
ATOM 687 C C . THR A 1 86 ? -2.547 -4.523 -16.331 1.00 72.00 86 THR A C 1
ATOM 689 O O . THR A 1 86 ? -1.781 -4.575 -15.387 1.00 72.00 86 THR A O 1
ATOM 692 N N . ASP A 1 87 ? -3.322 -5.560 -16.633 1.00 71.88 87 ASP A N 1
ATOM 693 C CA . ASP A 1 87 ? -3.454 -6.776 -15.794 1.00 71.88 87 ASP A CA 1
ATOM 694 C C . ASP A 1 87 ? -2.156 -7.612 -15.588 1.00 71.88 87 ASP A C 1
ATOM 696 O O . ASP A 1 87 ? -2.195 -8.737 -15.097 1.00 71.88 87 ASP A O 1
ATOM 700 N N . GLU A 1 88 ? -0.991 -7.080 -15.955 1.00 81.81 88 GLU A N 1
ATOM 701 C CA . GLU A 1 88 ? 0.332 -7.669 -15.782 1.00 81.81 88 GLU A CA 1
ATOM 702 C C . GLU A 1 88 ? 0.959 -7.187 -14.466 1.00 81.81 88 GLU A C 1
ATOM 704 O O . GLU A 1 88 ? 1.665 -6.181 -14.422 1.00 81.81 88 GLU A O 1
ATOM 709 N N . TYR A 1 89 ? 0.694 -7.897 -13.373 1.00 81.19 89 TYR A N 1
ATOM 710 C CA . TYR A 1 89 ? 1.469 -7.783 -12.138 1.00 81.19 89 TYR A CA 1
ATOM 711 C C . TYR A 1 89 ? 1.799 -9.163 -11.593 1.00 81.19 89 TYR A C 1
ATOM 713 O O . TYR A 1 89 ? 1.013 -10.099 -11.746 1.00 81.19 89 TYR A O 1
ATOM 721 N N . ASP A 1 90 ? 2.961 -9.275 -10.954 1.00 85.81 90 ASP A N 1
ATOM 722 C CA . ASP A 1 90 ? 3.428 -10.552 -10.424 1.00 85.81 90 ASP A CA 1
ATOM 723 C C . ASP A 1 90 ? 2.740 -10.863 -9.093 1.00 85.81 90 ASP A C 1
ATOM 725 O O . ASP A 1 90 ? 2.280 -11.985 -8.876 1.00 85.81 90 ASP A O 1
ATOM 729 N N . GLU A 1 91 ? 2.637 -9.861 -8.208 1.00 92.56 91 GLU A N 1
ATOM 730 C CA . GLU A 1 91 ? 2.148 -10.071 -6.846 1.00 92.56 91 GLU A CA 1
ATOM 731 C C . GLU A 1 91 ? 1.486 -8.823 -6.230 1.00 92.56 91 GLU A C 1
ATOM 733 O O . GLU A 1 91 ? 1.892 -7.678 -6.459 1.00 92.56 91 GLU A O 1
ATOM 738 N N . ALA A 1 92 ? 0.445 -9.044 -5.421 1.00 93.75 92 ALA A N 1
ATOM 739 C CA . ALA A 1 92 ? -0.234 -8.006 -4.647 1.00 93.75 92 ALA A CA 1
ATOM 740 C C . ALA A 1 92 ? 0.136 -8.132 -3.166 1.00 93.75 92 ALA A C 1
ATOM 742 O O . ALA A 1 92 ? 0.053 -9.210 -2.577 1.00 93.75 92 ALA A O 1
ATOM 743 N N . HIS A 1 93 ? 0.537 -7.021 -2.550 1.00 96.19 93 HIS A N 1
ATOM 744 C CA . HIS A 1 93 ? 0.976 -6.962 -1.158 1.00 96.19 93 HIS A CA 1
ATOM 745 C C . HIS A 1 93 ? 0.082 -6.039 -0.328 1.00 96.19 93 HIS A C 1
ATOM 747 O O . HIS A 1 93 ? -0.266 -4.939 -0.762 1.00 96.19 93 HIS A O 1
ATOM 753 N N . TYR A 1 94 ? -0.180 -6.407 0.927 1.00 97.00 94 TYR A N 1
ATOM 754 C CA . TYR A 1 94 ? -0.728 -5.475 1.909 1.00 97.00 94 TYR A CA 1
ATOM 755 C C . TYR A 1 94 ? 0.314 -4.434 2.301 1.00 97.00 94 TYR A C 1
ATOM 757 O O . TYR A 1 94 ? 1.420 -4.769 2.715 1.00 97.00 94 TYR A O 1
ATOM 765 N N . ALA A 1 95 ? -0.050 -3.156 2.246 1.00 96.88 95 ALA A N 1
ATOM 766 C CA . ALA A 1 95 ? 0.787 -2.034 2.640 1.00 96.88 95 ALA A CA 1
ATOM 767 C C . ALA A 1 95 ? 0.249 -1.347 3.897 1.00 96.88 95 ALA A C 1
ATOM 769 O O . ALA A 1 95 ? -0.860 -0.808 3.914 1.00 96.88 95 ALA A O 1
ATOM 770 N N . CYS A 1 96 ? 1.087 -1.274 4.934 1.00 97.62 96 CYS A N 1
ATOM 771 C CA . CYS A 1 96 ? 0.699 -0.703 6.223 1.00 97.62 96 CYS A CA 1
ATOM 772 C C . CYS A 1 96 ? 0.283 0.775 6.073 1.00 97.62 96 CYS A C 1
ATOM 774 O O . CYS A 1 96 ? 1.001 1.552 5.445 1.00 97.62 96 CYS A O 1
ATOM 776 N N . PRO A 1 97 ? -0.825 1.251 6.660 1.00 96.69 97 PRO A N 1
ATOM 777 C CA . PRO A 1 97 ? -1.212 2.661 6.543 1.00 96.69 97 PRO A CA 1
ATOM 778 C C . PRO A 1 97 ? -0.265 3.646 7.268 1.00 96.69 97 PRO A C 1
ATOM 780 O O . PRO A 1 97 ? -0.365 4.864 7.067 1.00 96.69 97 PRO A O 1
ATOM 783 N N . SER A 1 98 ? 0.682 3.130 8.060 1.00 96.81 98 SER A N 1
ATOM 784 C CA . SER A 1 98 ? 1.437 3.893 9.069 1.00 96.81 98 SER A CA 1
ATOM 785 C C . SER A 1 98 ? 2.959 3.875 8.903 1.00 96.81 98 SER A C 1
ATOM 787 O O . SER A 1 98 ? 3.617 4.831 9.305 1.00 96.81 98 SER A O 1
ATOM 789 N N . CYS A 1 99 ? 3.542 2.887 8.216 1.00 96.69 99 CYS A N 1
ATOM 790 C CA . CYS A 1 99 ? 4.967 2.884 7.842 1.00 96.69 99 CYS A CA 1
ATOM 791 C C . CYS A 1 99 ? 5.240 2.041 6.593 1.00 96.69 99 CYS A C 1
ATOM 793 O O . CYS A 1 99 ? 4.370 1.308 6.147 1.00 96.69 99 CYS A O 1
ATOM 795 N N . TRP A 1 100 ? 6.442 2.108 6.010 1.00 96.00 100 TRP A N 1
ATOM 796 C CA . TRP A 1 100 ? 6.782 1.488 4.712 1.00 96.00 100 TRP A CA 1
ATOM 797 C C . TRP A 1 100 ? 6.736 -0.043 4.645 1.00 96.00 100 TRP A C 1
ATOM 799 O O . TRP A 1 100 ? 6.971 -0.587 3.569 1.00 96.00 100 TRP A O 1
ATOM 809 N N . PHE A 1 101 ? 6.377 -0.714 5.737 1.00 96.88 101 PHE A N 1
ATOM 810 C CA . PHE A 1 101 ? 6.152 -2.151 5.761 1.00 96.88 101 PHE A CA 1
ATOM 811 C C . PHE A 1 101 ? 5.063 -2.588 4.772 1.00 96.88 101 PHE A C 1
ATOM 813 O O . PHE A 1 101 ? 4.054 -1.896 4.568 1.00 96.88 101 PHE A O 1
ATOM 820 N N . HIS A 1 102 ? 5.292 -3.751 4.175 1.00 96.69 102 HIS A N 1
ATOM 821 C CA . HIS A 1 102 ? 4.331 -4.482 3.372 1.00 96.69 102 HIS A CA 1
ATOM 822 C C . HIS A 1 102 ? 4.621 -5.987 3.459 1.00 96.69 102 HIS A C 1
ATOM 824 O O . HIS A 1 102 ? 5.750 -6.366 3.771 1.00 96.69 102 HIS A O 1
ATOM 830 N N . CYS A 1 103 ? 3.629 -6.819 3.164 1.00 96.75 103 CYS A N 1
ATOM 831 C CA . CYS A 1 103 ? 3.763 -8.276 3.094 1.00 96.75 103 CYS A CA 1
ATOM 832 C C . CYS A 1 103 ? 2.836 -8.848 2.008 1.00 96.75 103 CYS A C 1
ATOM 834 O O . CYS A 1 103 ? 1.891 -8.154 1.617 1.00 96.75 103 CYS A O 1
ATOM 836 N N . PRO A 1 104 ? 3.079 -10.078 1.535 1.00 96.38 104 PRO A N 1
ATOM 837 C CA . PRO A 1 104 ? 2.160 -10.805 0.662 1.00 96.38 104 PRO A CA 1
ATOM 838 C C . PRO A 1 104 ? 0.719 -10.847 1.193 1.00 96.38 104 PRO A C 1
ATOM 840 O O . PRO A 1 104 ? 0.473 -10.774 2.404 1.00 96.38 104 PRO A O 1
ATOM 843 N N . MET A 1 105 ? -0.256 -10.901 0.281 1.00 94.44 105 MET A N 1
ATOM 844 C CA . MET A 1 105 ? -1.683 -10.811 0.621 1.00 94.44 105 MET A CA 1
ATOM 845 C C . MET A 1 105 ? -2.220 -12.049 1.365 1.00 94.44 105 MET A C 1
ATOM 847 O O . MET A 1 105 ? -3.244 -11.977 2.044 1.00 94.44 105 MET A O 1
ATOM 851 N N . ASP A 1 106 ? -1.536 -13.184 1.275 1.00 95.56 106 ASP A N 1
ATOM 852 C CA . ASP A 1 106 ? -1.820 -14.405 2.035 1.00 95.56 106 ASP A CA 1
ATOM 853 C C . ASP A 1 106 ? -1.304 -14.342 3.488 1.00 95.56 106 ASP A C 1
ATOM 855 O O . ASP A 1 106 ? -1.770 -15.090 4.350 1.00 95.56 106 ASP A O 1
ATOM 859 N N . GLU A 1 107 ? -0.433 -13.383 3.814 1.00 96.56 107 GLU A N 1
ATOM 860 C CA . GLU A 1 107 ? 0.180 -13.219 5.136 1.00 96.56 107 GLU A CA 1
ATOM 861 C C . GLU A 1 107 ? -0.546 -12.201 6.043 1.00 96.56 107 GLU A C 1
ATOM 863 O O . GLU A 1 107 ? 0.075 -11.424 6.777 1.00 96.56 107 GLU A O 1
ATOM 868 N N . LEU A 1 108 ? -1.886 -12.208 6.063 1.00 96.12 108 LEU A N 1
ATOM 869 C CA . LEU A 1 108 ? -2.677 -11.261 6.874 1.00 96.12 108 LEU A CA 1
ATOM 870 C C . LEU A 1 108 ? -2.317 -11.300 8.376 1.00 96.12 108 LEU A C 1
ATOM 872 O O . LEU A 1 108 ? -2.345 -10.270 9.049 1.00 96.12 108 LEU A O 1
ATOM 876 N N . ALA A 1 109 ? -1.923 -12.463 8.902 1.00 96.94 109 ALA A N 1
ATOM 877 C CA . ALA A 1 109 ? -1.470 -12.598 10.288 1.00 96.94 109 ALA A CA 1
ATOM 878 C C . ALA A 1 109 ? -0.176 -11.807 10.562 1.00 96.94 109 ALA A C 1
ATOM 880 O O . ALA A 1 109 ? -0.069 -11.132 11.586 1.00 96.94 109 ALA A O 1
ATOM 881 N N . VAL A 1 110 ? 0.780 -11.828 9.626 1.00 97.94 110 VAL A N 1
ATOM 882 C CA . VAL A 1 110 ? 2.034 -11.060 9.719 1.00 97.94 110 VAL A CA 1
ATOM 883 C C . VAL A 1 110 ? 1.732 -9.562 9.665 1.00 97.94 110 VAL A C 1
ATOM 885 O O . VAL A 1 110 ? 2.293 -8.777 10.433 1.00 97.94 110 VAL A O 1
ATOM 888 N N . PHE A 1 111 ? 0.790 -9.168 8.805 1.00 97.62 111 PHE A N 1
ATOM 889 C CA . PHE A 1 111 ? 0.322 -7.789 8.695 1.00 97.62 111 PHE A CA 1
ATOM 890 C C . PHE A 1 111 ? -0.323 -7.270 9.988 1.00 97.62 111 PHE A C 1
ATOM 892 O O . PHE A 1 111 ? -0.031 -6.158 10.449 1.00 97.62 111 PHE A O 1
ATOM 899 N N . HIS A 1 112 ? -1.185 -8.089 10.591 1.00 97.62 112 HIS A N 1
ATOM 900 C CA . HIS A 1 112 ? -1.840 -7.806 11.862 1.00 97.62 112 HIS A CA 1
ATOM 901 C C . HIS A 1 112 ? -0.816 -7.631 12.989 1.00 97.62 112 HIS A C 1
ATOM 903 O O . HIS A 1 112 ? -0.801 -6.602 13.670 1.00 97.62 112 HIS A O 1
ATOM 909 N N . ASP A 1 113 ? 0.106 -8.584 13.122 1.00 98.00 113 ASP A N 1
ATOM 910 C CA . ASP A 1 113 ? 1.167 -8.558 14.125 1.00 98.00 113 ASP A CA 1
ATOM 911 C C . ASP A 1 113 ? 2.074 -7.336 13.997 1.00 98.00 113 ASP A C 1
ATOM 913 O O . ASP A 1 113 ? 2.377 -6.681 14.997 1.00 98.00 113 ASP A O 1
ATOM 917 N N . HIS A 1 114 ? 2.493 -7.005 12.772 1.00 98.12 114 HIS A N 1
ATOM 918 C CA . HIS A 1 114 ? 3.259 -5.794 12.498 1.00 98.12 114 HIS A CA 1
ATOM 919 C C . HIS A 1 114 ? 2.520 -4.558 13.017 1.00 98.12 114 HIS A C 1
ATOM 921 O O . HIS A 1 114 ? 3.112 -3.720 13.699 1.00 98.12 114 HIS A O 1
ATOM 927 N N . THR A 1 115 ? 1.225 -4.458 12.708 1.00 97.62 115 THR A N 1
ATOM 928 C CA . THR A 1 115 ? 0.430 -3.274 13.030 1.00 97.62 115 THR A CA 1
ATOM 929 C C . THR A 1 115 ? 0.323 -3.060 14.536 1.00 97.62 115 THR A C 1
ATOM 931 O O . THR A 1 115 ? 0.562 -1.950 15.012 1.00 97.62 115 THR A O 1
ATOM 934 N N . ILE A 1 116 ? 0.059 -4.125 15.295 1.00 96.62 116 ILE A N 1
ATOM 935 C CA . ILE A 1 116 ? -0.015 -4.061 16.758 1.00 96.62 116 ILE A CA 1
ATOM 936 C C . ILE A 1 116 ? 1.353 -3.747 17.369 1.00 96.62 116 ILE A C 1
ATOM 938 O O . ILE A 1 116 ? 1.453 -2.856 18.209 1.00 96.62 116 ILE A O 1
ATOM 942 N N . LYS A 1 117 ? 2.410 -4.449 16.945 1.00 97.38 117 LYS A N 1
ATOM 943 C CA . LYS A 1 117 ? 3.742 -4.353 17.565 1.00 97.38 117 LYS A CA 1
ATOM 944 C C . LYS A 1 117 ? 4.449 -3.028 17.278 1.00 97.38 117 LYS A C 1
ATOM 946 O O . LYS A 1 117 ? 5.178 -2.544 18.135 1.00 97.38 117 LYS A O 1
ATOM 951 N N . GLN A 1 118 ? 4.292 -2.479 16.072 1.00 98.12 118 GLN A N 1
ATOM 952 C CA . GLN A 1 118 ? 5.052 -1.302 15.630 1.00 98.12 118 GLN A CA 1
ATOM 953 C C . GLN A 1 118 ? 4.301 0.015 15.820 1.00 98.12 118 GLN A C 1
ATOM 955 O O . GLN A 1 118 ? 4.947 1.045 15.999 1.00 98.12 118 GLN A O 1
ATOM 960 N N . HIS A 1 119 ? 2.964 -0.001 15.783 1.00 96.00 119 HIS A N 1
ATOM 961 C CA . HIS A 1 119 ? 2.168 1.232 15.834 1.00 96.00 119 HIS A CA 1
ATOM 962 C C . HIS A 1 119 ? 1.322 1.375 17.094 1.00 96.00 119 HIS A C 1
ATOM 964 O O . HIS A 1 119 ? 0.790 2.461 17.300 1.00 96.00 119 HIS A O 1
ATOM 970 N N . SER A 1 120 ? 1.202 0.323 17.914 1.00 94.94 120 SER A N 1
ATOM 971 C CA . SER A 1 120 ? 0.418 0.297 19.159 1.00 94.94 120 SER A CA 1
ATOM 972 C C . SER A 1 120 ? -0.908 1.066 19.045 1.00 94.94 120 SER A C 1
ATOM 974 O O . SER A 1 120 ? -1.052 2.112 19.684 1.00 94.94 120 SER A O 1
ATOM 976 N N . PRO A 1 121 ? -1.859 0.599 18.207 1.00 93.38 121 PRO A N 1
ATOM 977 C CA . PRO A 1 121 ? -3.088 1.331 17.921 1.00 93.38 121 PRO A CA 1
ATOM 978 C C . PRO A 1 121 ? -3.815 1.737 19.203 1.00 93.38 121 PRO A C 1
ATOM 980 O O . PRO A 1 121 ? -4.154 0.893 20.036 1.00 93.38 121 PRO A O 1
ATOM 983 N N . GLY A 1 122 ? -4.051 3.035 19.369 1.00 89.50 122 GLY A N 1
ATOM 984 C CA . GLY A 1 122 ? -4.761 3.546 20.534 1.00 89.50 122 GLY A CA 1
ATOM 985 C C . GLY A 1 122 ? -6.240 3.210 20.412 1.00 89.50 122 GLY A C 1
ATOM 986 O O . GLY A 1 122 ? -6.864 3.588 19.423 1.00 89.50 122 GLY A O 1
ATOM 987 N N . CYS A 1 123 ? -6.814 2.521 21.399 1.00 88.00 123 CYS A N 1
ATOM 988 C CA . CYS A 1 123 ? -8.266 2.384 21.481 1.00 88.00 123 CYS A CA 1
ATOM 989 C C . CYS A 1 123 ? -8.857 3.771 21.751 1.00 88.00 123 CYS A C 1
ATOM 991 O O . CYS A 1 123 ? -8.690 4.334 22.836 1.00 88.00 123 CYS A O 1
ATOM 993 N N . ILE A 1 124 ? -9.526 4.339 20.753 1.00 84.62 124 ILE A N 1
ATOM 994 C CA . ILE A 1 124 ? -10.394 5.482 20.959 1.00 84.62 124 ILE A CA 1
ATOM 995 C C . ILE A 1 124 ? -11.668 4.877 21.511 1.00 84.62 124 ILE A C 1
ATOM 997 O O . ILE A 1 124 ? -12.470 4.310 20.773 1.00 84.62 124 ILE A O 1
ATOM 1001 N N . ILE A 1 125 ? -11.865 5.004 22.820 1.00 76.00 125 ILE A N 1
ATOM 1002 C CA . ILE A 1 125 ? -13.196 4.850 23.389 1.00 76.00 125 ILE A CA 1
ATOM 1003 C C . ILE A 1 125 ? -14.007 5.969 22.748 1.00 76.00 125 ILE A C 1
ATOM 1005 O O . ILE A 1 125 ? -13.983 7.115 23.201 1.00 76.00 125 ILE A O 1
ATOM 1009 N N . THR A 1 126 ? -14.662 5.669 21.627 1.00 63.25 126 THR A N 1
ATOM 1010 C CA . THR A 1 126 ? -15.712 6.506 21.082 1.00 63.25 126 THR A CA 1
ATOM 1011 C C . THR A 1 126 ? -16.784 6.447 22.143 1.00 63.25 126 THR A C 1
ATOM 1013 O O . THR A 1 126 ? -17.595 5.525 22.168 1.00 63.25 126 THR A O 1
ATOM 1016 N N . GLY A 1 127 ? -16.700 7.366 23.103 1.00 55.75 127 GLY A N 1
ATOM 1017 C CA . GLY A 1 127 ? -17.767 7.613 24.036 1.00 55.75 127 GLY A CA 1
ATOM 1018 C C . GLY A 1 127 ? -18.966 7.920 23.169 1.00 55.75 127 GLY A C 1
ATOM 1019 O O . GLY A 1 127 ? -19.101 9.035 22.669 1.00 55.75 127 GLY A O 1
ATOM 1020 N N . SER A 1 128 ? -19.810 6.913 22.965 1.00 54.59 128 SER A N 1
ATOM 1021 C CA . SER A 1 128 ? -21.207 7.045 22.603 1.00 54.59 128 SER A CA 1
ATOM 1022 C C . SER A 1 128 ? -21.882 7.761 23.765 1.00 54.59 128 SER A C 1
ATOM 1024 O O . SER A 1 128 ? -22.708 7.227 24.495 1.00 54.59 128 SER A O 1
ATOM 1026 N N . GLY A 1 129 ? -21.479 9.014 23.958 1.00 49.19 129 GLY A N 1
ATOM 1027 C CA . GLY A 1 129 ? -22.189 10.003 24.716 1.00 49.19 129 GLY A CA 1
ATOM 1028 C C . GLY A 1 129 ? -23.439 10.349 23.933 1.00 49.19 129 GLY A C 1
ATOM 1029 O O . GLY A 1 129 ? -23.587 11.476 23.482 1.00 49.19 129 GLY A O 1
ATOM 1030 N N . ASN A 1 130 ? -24.384 9.412 23.887 1.00 51.34 130 ASN A N 1
ATOM 1031 C CA . ASN A 1 130 ? -25.737 9.793 24.235 1.00 51.34 130 ASN A CA 1
ATOM 1032 C C . ASN A 1 130 ? -25.684 10.171 25.717 1.00 51.34 130 ASN A C 1
ATOM 1034 O O . ASN A 1 130 ? -26.054 9.399 26.598 1.00 51.34 130 ASN A O 1
ATOM 1038 N N . LYS A 1 131 ? -25.186 11.383 25.988 1.00 54.06 131 LYS A N 1
ATOM 1039 C CA . LYS A 1 131 ? -25.595 12.142 27.160 1.00 54.06 131 LYS A CA 1
ATOM 1040 C C . LYS A 1 131 ? -27.061 12.479 26.921 1.00 54.06 131 LYS A C 1
ATOM 1042 O O . LYS A 1 131 ? -27.399 13.570 26.486 1.00 54.06 131 LYS A O 1
ATOM 1047 N N . HIS A 1 132 ? -27.923 11.486 27.104 1.00 52.00 132 HIS A N 1
ATOM 1048 C CA . HIS A 1 132 ? -29.249 11.799 27.570 1.00 52.00 132 HIS A CA 1
ATOM 1049 C C . HIS A 1 132 ? -29.041 12.103 29.046 1.00 52.00 132 HIS A C 1
ATOM 1051 O O . HIS A 1 132 ? -28.800 11.199 29.845 1.00 52.00 132 HIS A O 1
ATOM 1057 N N . ASP A 1 133 ? -28.989 13.395 29.349 1.00 53.78 133 ASP A N 1
ATOM 1058 C CA . ASP A 1 133 ? -28.959 13.912 30.703 1.00 53.78 133 ASP A CA 1
ATOM 1059 C C . ASP A 1 133 ? -30.087 13.245 31.497 1.00 53.78 133 ASP A C 1
ATOM 1061 O O . ASP A 1 133 ? -31.269 13.499 31.276 1.00 53.78 133 ASP A O 1
ATOM 1065 N N . MET A 1 134 ? -29.708 12.338 32.389 1.00 61.78 134 MET A N 1
ATOM 1066 C CA . MET A 1 134 ? -30.472 12.012 33.583 1.00 61.78 134 MET A CA 1
ATOM 1067 C C . MET A 1 134 ? -29.493 12.172 34.734 1.00 61.78 134 MET A C 1
ATOM 1069 O O . MET A 1 134 ? -28.902 11.222 35.244 1.00 61.78 134 MET A O 1
ATOM 1073 N N . ASP A 1 135 ? -29.268 13.443 35.051 1.00 62.41 135 ASP A N 1
ATOM 1074 C CA . ASP A 1 135 ? -28.833 13.887 36.361 1.00 62.41 135 ASP A CA 1
ATOM 1075 C C . ASP A 1 135 ? -29.752 13.259 37.415 1.00 62.41 135 ASP A C 1
ATOM 1077 O O . ASP A 1 135 ? -30.913 13.638 37.529 1.00 62.41 135 ASP A O 1
ATOM 1081 N N . MET A 1 136 ? -29.249 12.261 38.140 1.00 59.88 136 MET A N 1
ATOM 1082 C CA . MET A 1 136 ? -29.747 11.908 39.463 1.00 59.88 136 MET A CA 1
ATOM 1083 C C . MET A 1 136 ? -28.625 11.253 40.266 1.00 59.88 136 MET A C 1
ATOM 1085 O O . MET A 1 136 ? -28.326 10.071 40.116 1.00 59.88 136 MET A O 1
ATOM 1089 N N . GLY A 1 137 ? -28.080 12.021 41.204 1.00 56.38 137 GLY A N 1
ATOM 1090 C CA . GLY A 1 137 ? -27.771 11.468 42.516 1.00 56.38 137 GLY A CA 1
ATOM 1091 C C . GLY A 1 137 ? -26.313 11.113 42.759 1.00 56.38 137 GLY A C 1
ATOM 1092 O O . GLY A 1 137 ? -25.856 9.994 42.552 1.00 56.38 137 GLY A O 1
ATOM 1093 N N . THR A 1 138 ? -25.620 12.068 43.364 1.00 64.38 138 THR A N 1
ATOM 1094 C CA . THR A 1 138 ? -24.471 11.844 44.236 1.00 64.38 138 THR A CA 1
ATOM 1095 C C . THR A 1 138 ? -24.704 10.670 45.196 1.00 64.38 138 THR A C 1
ATOM 1097 O O . THR A 1 138 ? -25.583 10.728 46.059 1.00 64.38 138 THR A O 1
ATOM 1100 N N . SER A 1 139 ? -23.862 9.642 45.134 1.00 53.75 139 SER A N 1
ATOM 1101 C CA . SER A 1 139 ? -23.551 8.855 46.326 1.00 53.75 139 SER A CA 1
ATOM 1102 C C . SER A 1 139 ? -22.129 8.329 46.289 1.00 53.75 139 SER A C 1
ATOM 1104 O O . SER A 1 139 ? -21.761 7.424 45.547 1.00 53.75 139 SER A O 1
ATOM 1106 N N . SER A 1 140 ? -21.344 8.971 47.138 1.00 62.75 140 SER A N 1
ATOM 1107 C CA . SER A 1 140 ? -20.053 8.577 47.656 1.00 62.75 140 SER A CA 1
ATOM 1108 C C . SER A 1 140 ? -20.034 7.107 48.091 1.00 62.75 140 SER A C 1
ATOM 1110 O O . SER A 1 140 ? -20.729 6.725 49.027 1.00 62.75 140 SER A O 1
ATOM 1112 N N . HIS A 1 141 ? -19.174 6.299 47.478 1.00 48.69 141 HIS A N 1
ATOM 1113 C CA . HIS A 1 141 ? -18.649 5.072 48.082 1.00 48.69 141 HIS A CA 1
ATOM 1114 C C . HIS A 1 141 ? -17.245 4.860 47.496 1.00 48.69 141 HIS A C 1
ATOM 1116 O O . HIS A 1 141 ? -17.093 4.577 46.315 1.00 48.69 141 HIS A O 1
ATOM 1122 N N . SER A 1 142 ? -16.204 5.351 48.171 1.00 54.34 142 SER A N 1
ATOM 1123 C CA . SER A 1 142 ? -15.453 4.656 49.231 1.00 54.34 142 SER A CA 1
ATOM 1124 C C . SER A 1 142 ? -14.699 3.435 48.696 1.00 54.34 142 SER A C 1
ATOM 1126 O O . SER A 1 142 ? -15.280 2.534 48.100 1.00 54.34 142 SER A O 1
ATOM 1128 N N . GLY A 1 143 ? -13.382 3.485 48.894 1.00 53.00 143 GLY A N 1
ATOM 1129 C CA . GLY A 1 143 ? -12.363 2.646 48.287 1.00 53.00 143 GLY A CA 1
ATOM 1130 C C . GLY A 1 143 ? -12.560 1.140 48.413 1.00 53.00 143 GLY A C 1
ATOM 1131 O O . GLY A 1 143 ? -12.922 0.616 49.463 1.00 53.00 143 GLY A O 1
ATOM 1132 N N . TYR A 1 144 ? -12.150 0.449 47.353 1.00 43.12 144 TYR A N 1
ATOM 1133 C CA . TYR A 1 144 ? -11.700 -0.931 47.438 1.00 43.12 144 TYR A CA 1
ATOM 1134 C C . TYR A 1 144 ? -10.236 -0.992 46.986 1.00 43.12 144 TYR A C 1
ATOM 1136 O O . TYR A 1 144 ? -9.942 -0.658 45.836 1.00 43.12 144 TYR A O 1
ATOM 1144 N N . PRO A 1 145 ? -9.296 -1.395 47.858 1.00 60.25 145 PRO A N 1
ATOM 1145 C CA . PRO A 1 145 ? -7.961 -1.769 47.424 1.00 60.25 145 PRO A CA 1
ATOM 1146 C C . PRO A 1 145 ? -8.042 -3.119 46.701 1.00 60.25 145 PRO A C 1
ATOM 1148 O O . PRO A 1 145 ? -8.392 -4.137 47.297 1.00 60.25 145 PRO A O 1
ATOM 1151 N N . VAL A 1 146 ? -7.719 -3.139 45.408 1.00 54.38 146 VAL A N 1
ATOM 1152 C CA . VAL A 1 146 ? -7.578 -4.383 44.641 1.00 54.38 146 VAL A CA 1
ATOM 1153 C C . VAL A 1 146 ? -6.323 -5.100 45.135 1.00 54.38 146 VAL A C 1
ATOM 1155 O O . VAL A 1 146 ? -5.198 -4.716 44.822 1.00 54.38 146 VAL A O 1
ATOM 1158 N N . SER A 1 147 ? -6.519 -6.130 45.955 1.00 55.56 147 SER A N 1
ATOM 1159 C CA . SER A 1 147 ? -5.471 -7.076 46.326 1.00 55.56 147 SER A CA 1
ATOM 1160 C C . SER A 1 147 ? -5.152 -7.975 45.130 1.00 55.56 147 SER A C 1
ATOM 1162 O O . SER A 1 147 ? -6.004 -8.725 44.658 1.00 55.56 147 SER A O 1
ATOM 1164 N N . LEU A 1 148 ? -3.915 -7.891 44.642 1.00 55.75 148 LEU A N 1
ATOM 1165 C CA . LEU A 1 148 ? -3.333 -8.837 43.691 1.00 55.75 148 LEU A CA 1
ATOM 1166 C C . LEU A 1 148 ? -3.194 -10.219 44.357 1.00 55.75 148 LEU A C 1
ATOM 1168 O O . LEU A 1 148 ? -2.579 -10.299 45.425 1.00 55.75 148 LEU A O 1
ATOM 1172 N N . PRO A 1 149 ? -3.688 -11.314 43.753 1.00 55.16 149 PRO A N 1
ATOM 1173 C CA . PRO A 1 149 ? -3.348 -12.648 44.217 1.00 55.16 149 PRO A CA 1
ATOM 1174 C C . PRO A 1 149 ? -1.903 -12.969 43.820 1.00 55.16 149 PRO A C 1
ATOM 1176 O O . PRO A 1 149 ? -1.567 -13.151 42.650 1.00 55.16 149 PRO A O 1
ATOM 1179 N N . ALA A 1 150 ? -1.040 -13.020 44.832 1.00 59.28 150 ALA A N 1
ATOM 1180 C CA . ALA A 1 150 ? 0.261 -13.656 44.752 1.00 59.28 150 ALA A CA 1
ATOM 1181 C C . ALA A 1 150 ? 0.095 -15.175 44.571 1.00 59.28 150 ALA A C 1
ATOM 1183 O O . ALA A 1 150 ? -0.829 -15.767 45.131 1.00 59.28 150 ALA A O 1
ATOM 1184 N N . SER A 1 151 ? 1.084 -15.786 43.910 1.00 56.81 151 SER A N 1
ATOM 1185 C CA . SER A 1 151 ? 1.385 -17.232 43.826 1.00 56.81 151 SER A CA 1
ATOM 1186 C C . SER A 1 151 ? 1.017 -17.906 42.499 1.00 56.81 151 SER A C 1
ATOM 1188 O O . SER A 1 151 ? -0.006 -18.572 42.374 1.00 56.81 151 SER A O 1
ATOM 1190 N N . ILE A 1 152 ? 1.936 -17.820 41.532 1.00 55.62 152 ILE A N 1
ATOM 1191 C CA . ILE A 1 152 ? 2.082 -18.840 40.487 1.00 55.62 152 ILE A CA 1
ATOM 1192 C C . ILE A 1 152 ? 3.178 -19.806 40.969 1.00 55.62 152 ILE A C 1
ATOM 1194 O O . ILE A 1 152 ? 4.305 -19.355 41.196 1.00 55.62 152 ILE A O 1
ATOM 1198 N N . PRO A 1 153 ? 2.895 -21.106 41.159 1.00 58.44 153 PRO A N 1
ATOM 1199 C CA . PRO A 1 153 ? 3.918 -22.078 41.511 1.00 58.44 153 PRO A CA 1
ATOM 1200 C C . PRO A 1 153 ? 4.826 -22.360 40.308 1.00 58.44 153 PRO A C 1
ATOM 1202 O O . PRO A 1 153 ? 4.382 -22.767 39.235 1.00 58.44 153 PRO A O 1
ATOM 1205 N N . ALA A 1 154 ? 6.124 -22.155 40.516 1.00 57.59 154 ALA A N 1
ATOM 1206 C CA . ALA A 1 154 ? 7.179 -22.622 39.635 1.00 57.59 154 ALA A CA 1
ATOM 1207 C C . ALA A 1 154 ? 7.248 -24.151 39.698 1.00 57.59 154 ALA A C 1
ATOM 1209 O O . ALA A 1 154 ? 7.602 -24.684 40.745 1.00 57.59 154 ALA A O 1
ATOM 1210 N N . SER A 1 155 ? 6.917 -24.842 38.604 1.00 61.06 155 SER A N 1
ATOM 1211 C CA . SER A 1 155 ? 7.378 -26.204 38.284 1.00 61.06 155 SER A CA 1
ATOM 1212 C C . SER A 1 155 ? 6.867 -26.622 36.902 1.00 61.06 155 SER A C 1
ATOM 1214 O O . SER A 1 155 ? 5.755 -27.125 36.778 1.00 61.06 155 SER A O 1
ATOM 1216 N N . ILE A 1 156 ? 7.687 -26.460 35.862 1.00 51.72 156 ILE A N 1
ATOM 1217 C CA . ILE A 1 156 ? 7.565 -27.274 34.644 1.00 51.72 156 ILE A CA 1
ATOM 1218 C C . ILE A 1 156 ? 8.918 -27.966 34.442 1.00 51.72 156 ILE A C 1
ATOM 1220 O O . ILE A 1 156 ? 9.929 -27.270 34.309 1.00 51.72 156 ILE A O 1
ATOM 1224 N N . PRO A 1 157 ? 8.977 -29.309 34.464 1.00 60.91 157 PRO A N 1
ATOM 1225 C CA . PRO A 1 157 ? 10.213 -30.043 34.259 1.00 60.91 157 PRO A CA 1
ATOM 1226 C C . PRO A 1 157 ? 10.637 -30.006 32.788 1.00 60.91 157 PRO A C 1
ATOM 1228 O O . PRO A 1 157 ? 9.842 -30.190 31.866 1.00 60.91 157 PRO A O 1
ATOM 1231 N N . ALA A 1 158 ? 11.934 -29.791 32.596 1.00 56.66 158 ALA A N 1
ATOM 1232 C CA . ALA A 1 158 ? 12.631 -29.943 31.335 1.00 56.66 158 ALA A CA 1
ATOM 1233 C C . ALA A 1 158 ? 12.664 -31.416 30.920 1.00 56.66 158 ALA A C 1
ATOM 1235 O O . ALA A 1 158 ? 13.182 -32.234 31.677 1.00 56.66 158 ALA A O 1
ATOM 1236 N N . SER A 1 159 ? 12.163 -31.746 29.726 1.00 56.53 159 SER A N 1
ATOM 1237 C CA . SER A 1 159 ? 12.782 -32.697 28.781 1.00 56.53 159 SER A CA 1
ATOM 1238 C C . SER A 1 159 ? 11.862 -32.959 27.583 1.00 56.53 159 SER A C 1
ATOM 1240 O O . SER A 1 159 ? 10.881 -33.686 27.681 1.00 56.53 159 SER A O 1
ATOM 1242 N N . VAL A 1 160 ? 12.224 -32.420 26.415 1.00 52.62 160 VAL A N 1
ATOM 1243 C CA . VAL A 1 160 ? 11.782 -32.966 25.122 1.00 52.62 160 VAL A CA 1
ATOM 1244 C C . VAL A 1 160 ? 13.034 -33.209 24.274 1.00 52.62 160 VAL A C 1
ATOM 1246 O O . VAL A 1 160 ? 13.829 -32.282 24.089 1.00 52.62 160 VAL A O 1
ATOM 1249 N N . PRO A 1 161 ? 13.269 -34.448 23.810 1.00 60.56 161 PRO A N 1
ATOM 1250 C CA . PRO A 1 161 ? 14.463 -34.805 23.064 1.00 60.56 161 PRO A CA 1
ATOM 1251 C C . PRO A 1 161 ? 14.429 -34.265 21.632 1.00 60.56 161 PRO A C 1
ATOM 1253 O O . PRO A 1 161 ? 13.386 -34.144 20.991 1.00 60.56 161 PRO A O 1
ATOM 1256 N N . HIS A 1 162 ? 15.629 -33.973 21.136 1.00 53.84 162 HIS A N 1
ATOM 1257 C CA . HIS A 1 162 ? 15.922 -33.638 19.752 1.00 53.84 162 HIS A CA 1
ATOM 1258 C C . HIS A 1 162 ? 15.429 -34.724 18.790 1.00 53.84 162 HIS A C 1
ATOM 1260 O O . HIS A 1 162 ? 15.805 -35.889 18.899 1.00 53.84 162 HIS A O 1
ATOM 1266 N N . SER A 1 163 ? 14.685 -34.319 17.767 1.00 46.97 163 SER A N 1
ATOM 1267 C CA . SER A 1 163 ? 14.581 -35.063 16.514 1.00 46.97 163 SER A CA 1
ATOM 1268 C C . SER A 1 163 ? 14.603 -34.062 15.366 1.00 46.97 163 SER A C 1
ATOM 1270 O O . SER A 1 163 ? 13.630 -33.363 15.105 1.00 46.97 163 SER A O 1
ATOM 1272 N N . ARG A 1 164 ? 15.773 -33.959 14.727 1.00 54.31 164 ARG A N 1
ATOM 1273 C CA . ARG A 1 164 ? 15.978 -33.279 13.443 1.00 54.31 164 ARG A CA 1
ATOM 1274 C C . ARG A 1 164 ? 15.126 -33.968 12.370 1.00 54.31 164 ARG A C 1
ATOM 1276 O O . ARG A 1 164 ? 15.345 -35.159 12.153 1.00 54.31 164 ARG A O 1
ATOM 1283 N N . PRO A 1 165 ? 14.272 -33.257 11.622 1.00 49.72 165 PRO A N 1
ATOM 1284 C CA . PRO A 1 165 ? 13.879 -33.713 10.305 1.00 49.72 165 PRO A CA 1
ATOM 1285 C C . PRO A 1 165 ? 14.933 -33.268 9.286 1.00 49.72 165 PRO A C 1
ATOM 1287 O O . PRO A 1 165 ? 15.293 -32.096 9.172 1.00 49.72 165 PRO A O 1
ATOM 1290 N N . SER A 1 166 ? 15.463 -34.262 8.588 1.00 44.81 166 SER A N 1
ATOM 1291 C CA . SER A 1 166 ? 16.373 -34.155 7.458 1.00 44.81 166 SER A CA 1
ATOM 1292 C C . SER A 1 166 ? 15.793 -33.279 6.347 1.00 44.81 166 SER A C 1
ATOM 1294 O O . SER A 1 166 ? 14.615 -33.394 6.010 1.00 44.81 166 SER A O 1
ATOM 1296 N N . SER A 1 167 ? 16.648 -32.452 5.741 1.00 49.06 167 SER A N 1
ATOM 1297 C CA . SER A 1 167 ? 16.372 -31.727 4.502 1.00 49.06 167 SER A CA 1
ATOM 1298 C C . SER A 1 167 ? 15.809 -32.659 3.430 1.00 49.06 167 SER A C 1
ATOM 1300 O O . SER A 1 167 ? 16.534 -33.496 2.891 1.00 49.06 167 SER A O 1
ATOM 1302 N N . LEU A 1 168 ? 14.544 -32.461 3.066 1.00 42.12 168 LEU A N 1
ATOM 1303 C CA . LEU A 1 168 ? 14.024 -32.894 1.779 1.00 42.12 168 LEU A CA 1
ATOM 1304 C C . LEU A 1 168 ? 13.893 -31.666 0.885 1.00 42.12 168 LEU A C 1
ATOM 1306 O O . LEU A 1 168 ? 13.116 -30.745 1.115 1.00 42.12 168 LEU A O 1
ATOM 1310 N N . ARG A 1 169 ? 14.764 -31.670 -0.118 1.00 48.31 169 ARG A N 1
ATOM 1311 C CA . ARG A 1 169 ? 14.826 -30.762 -1.250 1.00 48.31 169 ARG A CA 1
ATOM 1312 C C . ARG A 1 169 ? 13.589 -31.002 -2.116 1.00 48.31 169 ARG A C 1
ATOM 1314 O O . ARG A 1 169 ? 13.580 -31.929 -2.919 1.00 48.31 169 ARG A O 1
ATOM 1321 N N . SER A 1 170 ? 12.561 -30.180 -1.948 1.00 38.19 170 SER A N 1
ATOM 1322 C CA . SER A 1 170 ? 11.403 -30.163 -2.842 1.00 38.19 170 SER A CA 1
ATOM 1323 C C . SER A 1 170 ? 11.712 -29.275 -4.044 1.00 38.19 170 SER A C 1
ATOM 1325 O O . SER A 1 170 ? 11.768 -28.053 -3.941 1.00 38.19 170 SER A O 1
ATOM 1327 N N . THR A 1 171 ? 11.955 -29.898 -5.193 1.00 49.44 171 THR A N 1
ATOM 1328 C CA . THR A 1 171 ? 11.878 -29.239 -6.498 1.00 49.44 171 THR A CA 1
ATOM 1329 C C . THR A 1 171 ? 10.404 -29.008 -6.817 1.00 49.44 171 THR A C 1
ATOM 1331 O O . THR A 1 171 ? 9.718 -29.926 -7.265 1.00 49.44 171 THR A O 1
ATOM 1334 N N . SER A 1 172 ? 9.903 -27.805 -6.542 1.00 39.69 172 SER A N 1
ATOM 1335 C CA . SER A 1 172 ? 8.534 -27.419 -6.883 1.00 39.69 172 SER A CA 1
ATOM 1336 C C . SER A 1 172 ? 8.474 -26.973 -8.339 1.00 39.69 172 SER A C 1
ATOM 1338 O O . SER A 1 172 ? 8.907 -25.882 -8.707 1.00 39.69 172 SER A O 1
ATOM 1340 N N . SER A 1 173 ? 7.940 -27.857 -9.169 1.00 41.97 173 SER A N 1
ATOM 1341 C CA . SER A 1 173 ? 7.472 -27.591 -10.521 1.00 41.97 173 SER A CA 1
ATOM 1342 C C . SER A 1 173 ? 6.413 -26.484 -10.487 1.00 41.97 173 SER A C 1
ATOM 1344 O O . SER A 1 173 ? 5.396 -26.621 -9.809 1.00 41.97 173 SER A O 1
ATOM 1346 N N . ARG A 1 174 ? 6.640 -25.392 -11.225 1.00 40.59 174 ARG A N 1
ATOM 1347 C CA . ARG A 1 174 ? 5.631 -24.364 -11.516 1.00 40.59 174 ARG A CA 1
ATOM 1348 C C . ARG A 1 174 ? 4.477 -25.007 -12.290 1.00 40.59 174 ARG A C 1
ATOM 1350 O O . ARG A 1 174 ? 4.607 -25.282 -13.479 1.00 40.59 174 ARG A O 1
ATOM 1357 N N . SER A 1 175 ? 3.353 -25.235 -11.623 1.00 40.16 175 SER A N 1
ATOM 1358 C CA . SER A 1 175 ? 2.066 -25.479 -12.267 1.00 40.16 175 SER A CA 1
ATOM 1359 C C . SER A 1 175 ? 1.253 -24.191 -12.237 1.00 40.16 175 SER A C 1
ATOM 1361 O O . SER A 1 175 ? 0.720 -23.797 -11.201 1.00 40.16 175 SER A O 1
ATOM 1363 N N . SER A 1 176 ? 1.177 -23.544 -13.396 1.00 51.66 176 SER A N 1
ATOM 1364 C CA . SER A 1 176 ? 0.210 -22.505 -13.722 1.00 51.66 176 SER A CA 1
ATOM 1365 C C . SER A 1 176 ? -1.204 -23.048 -13.546 1.00 51.66 176 SER A C 1
ATOM 1367 O O . SER A 1 176 ? -1.559 -24.007 -14.227 1.00 51.66 176 SER A O 1
ATOM 1369 N N . SER A 1 177 ? -2.002 -22.464 -12.650 1.00 50.50 177 SER A N 1
ATOM 1370 C CA . SER A 1 177 ? -3.457 -22.268 -12.797 1.00 50.50 177 SER A CA 1
ATOM 1371 C C . SER A 1 177 ? -4.090 -21.834 -11.475 1.00 50.50 177 SER A C 1
ATOM 1373 O O . SER A 1 177 ? -4.100 -22.595 -10.512 1.00 50.50 177 SER A O 1
ATOM 1375 N N . ARG A 1 178 ? -4.690 -20.636 -11.465 1.00 41.31 178 ARG A N 1
ATOM 1376 C CA . ARG A 1 178 ? -6.076 -20.387 -11.019 1.00 41.31 178 ARG A CA 1
ATOM 1377 C C . ARG A 1 178 ? -6.374 -18.887 -11.012 1.00 41.31 178 ARG A C 1
ATOM 1379 O O . ARG A 1 178 ? -6.029 -18.174 -10.079 1.00 41.31 178 ARG A O 1
ATOM 1386 N N . SER A 1 179 ? -7.096 -18.444 -12.039 1.00 48.91 179 SER A N 1
ATOM 1387 C CA . SER A 1 179 ? -7.929 -17.245 -11.975 1.00 48.91 179 SER A CA 1
ATOM 1388 C C . SER A 1 179 ? -8.977 -17.447 -10.879 1.00 48.91 179 SER A C 1
ATOM 1390 O O . SER A 1 179 ? -9.925 -18.213 -11.049 1.00 48.91 179 SER A O 1
ATOM 1392 N N . SER A 1 180 ? -8.785 -16.796 -9.734 1.00 46.84 180 SER A N 1
ATOM 1393 C CA . SER A 1 180 ? -9.788 -16.713 -8.674 1.00 46.84 180 SER A CA 1
ATOM 1394 C C . SER A 1 180 ? -10.606 -15.445 -8.892 1.00 46.84 180 SER A C 1
ATOM 1396 O O . SER A 1 180 ? -10.219 -14.361 -8.466 1.00 46.84 180 SER A O 1
ATOM 1398 N N . SER A 1 181 ? -11.729 -15.582 -9.599 1.00 47.81 181 SER A N 1
ATOM 1399 C CA . SER A 1 181 ? -12.735 -14.528 -9.740 1.00 47.81 181 SER A CA 1
ATOM 1400 C C . SER A 1 181 ? -13.376 -14.268 -8.374 1.00 47.81 181 SER A C 1
ATOM 1402 O O . SER A 1 181 ? -14.263 -15.000 -7.938 1.00 47.81 181 SER A O 1
ATOM 1404 N N . TYR A 1 182 ? -12.903 -13.241 -7.671 1.00 38.75 182 TYR A N 1
ATOM 1405 C CA . TYR A 1 182 ? -13.617 -12.684 -6.529 1.00 38.75 182 TYR A CA 1
ATOM 1406 C C . TYR A 1 182 ? -14.741 -11.787 -7.055 1.00 38.75 182 TYR A C 1
ATOM 1408 O O . TYR A 1 182 ? -14.521 -10.645 -7.450 1.00 38.75 182 TYR A O 1
ATOM 1416 N N . GLN A 1 183 ? -15.962 -12.320 -7.072 1.00 40.59 183 GLN A N 1
ATOM 1417 C CA . GLN A 1 183 ? -17.179 -11.523 -7.204 1.00 40.59 183 GLN A CA 1
ATOM 1418 C C . GLN A 1 183 ? -17.395 -10.750 -5.896 1.00 40.59 183 GLN A C 1
ATOM 1420 O O . GLN A 1 183 ? -17.773 -11.317 -4.870 1.00 40.59 183 GLN A O 1
ATOM 1425 N N . VAL A 1 184 ? -17.111 -9.449 -5.928 1.00 47.62 184 VAL A N 1
ATOM 1426 C CA . VAL A 1 184 ? -17.434 -8.513 -4.848 1.00 47.62 184 VAL A CA 1
ATOM 1427 C C . VAL A 1 184 ? -18.930 -8.211 -4.922 1.00 47.62 184 VAL A C 1
ATOM 1429 O O . VAL A 1 184 ? -19.388 -7.510 -5.820 1.00 47.62 184 VAL A O 1
ATOM 1432 N N . TYR A 1 185 ? -19.698 -8.742 -3.973 1.00 47.03 185 TYR A N 1
ATOM 1433 C CA . TYR A 1 185 ? -21.086 -8.341 -3.764 1.00 47.03 185 TYR A CA 1
ATOM 1434 C C . TYR A 1 185 ? -21.111 -6.940 -3.137 1.00 47.03 185 TYR A C 1
ATOM 1436 O O . TYR A 1 185 ? -20.776 -6.765 -1.964 1.00 47.03 185 TYR A O 1
ATOM 1444 N N . PHE A 1 186 ? -21.505 -5.936 -3.920 1.00 43.72 186 PHE A N 1
ATOM 1445 C CA . PHE A 1 186 ? -21.909 -4.630 -3.405 1.00 43.72 186 PHE A CA 1
ATOM 1446 C C . PHE A 1 186 ? -23.367 -4.723 -2.943 1.00 43.72 186 PHE A C 1
ATOM 1448 O O . PHE A 1 186 ? -24.288 -4.745 -3.755 1.00 43.72 186 PHE A O 1
ATOM 1455 N N . SER A 1 187 ? -23.584 -4.800 -1.631 1.00 50.56 187 SER A N 1
ATOM 1456 C CA . SER A 1 187 ? -24.911 -4.603 -1.047 1.00 50.56 187 SER A CA 1
ATOM 1457 C C . SER A 1 187 ? -25.207 -3.104 -1.007 1.00 50.56 187 SER A C 1
ATOM 1459 O O . SER A 1 187 ? -24.682 -2.389 -0.153 1.00 50.56 187 SER A O 1
ATOM 1461 N N . ASN A 1 188 ? -26.031 -2.630 -1.941 1.00 44.62 188 ASN A N 1
ATOM 1462 C CA . ASN A 1 188 ? -26.596 -1.283 -1.921 1.00 44.62 188 ASN A CA 1
ATOM 1463 C C . ASN A 1 188 ? -27.663 -1.213 -0.819 1.00 44.62 188 ASN A C 1
ATOM 1465 O O . ASN A 1 188 ? -28.784 -1.679 -1.003 1.00 44.62 188 ASN A O 1
ATOM 1469 N N . GLY A 1 189 ? -27.290 -0.683 0.344 1.00 47.03 189 GLY A N 1
ATOM 1470 C CA . GLY A 1 189 ? -28.231 -0.229 1.364 1.00 47.03 189 GLY A CA 1
ATOM 1471 C C . GLY A 1 189 ? -28.514 1.251 1.146 1.00 47.03 189 GLY A C 1
ATOM 1472 O O . GLY A 1 189 ? -27.708 2.092 1.537 1.00 47.03 189 GLY A O 1
ATOM 1473 N N . GLU A 1 190 ? -29.622 1.555 0.478 1.00 46.59 190 GLU A N 1
ATOM 1474 C CA . GLU A 1 190 ? -30.155 2.909 0.349 1.00 46.59 190 GLU A CA 1
ATOM 1475 C C . GLU A 1 190 ? -30.887 3.262 1.653 1.00 46.59 190 GLU A C 1
ATOM 1477 O O . GLU A 1 190 ? -32.033 2.872 1.857 1.00 46.59 190 GLU A O 1
ATOM 1482 N N . GLU A 1 191 ? -30.213 3.964 2.567 1.00 54.03 191 GLU A N 1
ATOM 1483 C CA . GLU A 1 191 ? -30.891 4.699 3.640 1.00 54.03 191 GLU A CA 1
ATOM 1484 C C . GLU A 1 191 ? -31.023 6.165 3.225 1.00 54.03 191 GLU A C 1
ATOM 1486 O O . GLU A 1 191 ? -30.043 6.910 3.127 1.00 54.03 191 GLU A O 1
ATOM 1491 N N . GLU A 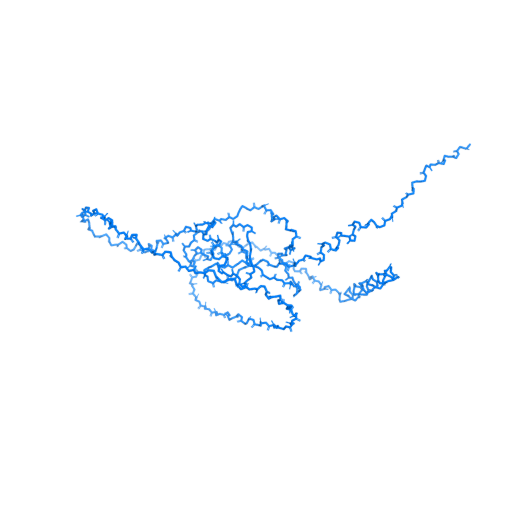1 192 ? -32.264 6.573 2.959 1.00 60.62 192 GLU A N 1
ATOM 1492 C CA . GLU A 1 192 ? -32.634 7.963 2.736 1.00 60.62 192 GLU A CA 1
ATOM 1493 C C . GLU A 1 192 ? -32.468 8.771 4.032 1.00 60.62 192 GLU A C 1
ATOM 1495 O O . GLU A 1 192 ? -33.167 8.552 5.022 1.00 60.62 192 GLU A O 1
ATOM 1500 N N . VAL A 1 193 ? -31.555 9.747 4.021 1.00 60.50 193 VAL A N 1
ATOM 1501 C CA . VAL A 1 193 ? -31.417 10.751 5.087 1.00 60.50 193 VAL A CA 1
ATOM 1502 C C . VAL A 1 193 ? -31.895 12.114 4.565 1.00 60.50 193 VAL A C 1
ATOM 1504 O O . VAL A 1 193 ? -31.431 12.549 3.506 1.00 60.50 193 VAL A O 1
ATOM 1507 N N . PRO A 1 194 ? -32.764 12.849 5.292 1.00 55.78 194 PRO A N 1
ATOM 1508 C CA . PRO A 1 194 ? -33.230 14.165 4.866 1.00 55.78 194 PRO A CA 1
ATOM 1509 C C . PRO A 1 194 ? -32.117 15.216 4.985 1.00 55.78 194 PRO A C 1
ATOM 1511 O O . PRO A 1 194 ? -31.635 15.525 6.076 1.00 55.78 194 PRO A O 1
ATOM 1514 N N . SER A 1 195 ? -31.727 15.793 3.848 1.00 45.84 195 SER A N 1
ATOM 1515 C CA . SER A 1 195 ? -30.751 16.881 3.747 1.00 45.84 195 SER A CA 1
ATOM 1516 C C . SER A 1 195 ? -31.447 18.239 3.824 1.00 45.84 195 SER A C 1
ATOM 1518 O O . SER A 1 195 ? -32.081 18.688 2.871 1.00 45.84 195 SER A O 1
ATOM 1520 N N . SER A 1 196 ? -31.299 18.927 4.953 1.00 63.31 196 SER A N 1
ATOM 1521 C CA . SER A 1 196 ? -31.580 20.357 5.079 1.00 63.31 196 SER A CA 1
ATOM 1522 C C . SER A 1 196 ? -30.263 21.107 5.286 1.00 63.31 196 SER A C 1
ATOM 1524 O O . SER A 1 196 ? -29.757 21.257 6.397 1.00 63.31 196 SER A O 1
ATOM 1526 N N . ARG A 1 197 ? -29.685 21.594 4.180 1.00 48.16 197 ARG A N 1
ATOM 1527 C CA . ARG A 1 197 ? -28.597 22.581 4.192 1.00 48.16 197 ARG A CA 1
ATOM 1528 C C . ARG A 1 197 ? -28.898 23.776 3.283 1.00 48.16 197 ARG A C 1
ATOM 1530 O O . ARG A 1 197 ? -29.590 23.626 2.278 1.00 48.16 197 ARG A O 1
ATOM 1537 N N . PRO A 1 198 ? -28.395 24.967 3.651 1.00 53.16 198 PRO A N 1
ATOM 1538 C CA . PRO A 1 198 ? -28.821 26.229 3.071 1.00 53.16 198 PRO A CA 1
ATOM 1539 C C . PRO A 1 198 ? -28.161 26.542 1.725 1.00 53.16 198 PRO A C 1
ATOM 1541 O O . PRO A 1 198 ? -27.002 26.217 1.460 1.00 53.16 198 PRO A O 1
ATOM 1544 N N . SER A 1 199 ? -28.955 27.253 0.923 1.00 54.25 199 SER A N 1
ATOM 1545 C CA . SER A 1 199 ? -28.658 27.873 -0.367 1.00 54.25 199 SER A CA 1
ATOM 1546 C C . SER A 1 199 ? -27.272 28.525 -0.417 1.00 54.25 199 SER A C 1
ATOM 1548 O O . SER A 1 199 ? -27.029 29.568 0.189 1.00 54.25 199 SER A O 1
ATOM 1550 N N . SER A 1 200 ? -26.364 27.901 -1.170 1.00 47.34 200 SER A N 1
ATOM 1551 C CA . SER A 1 200 ? -25.069 28.464 -1.542 1.00 47.34 200 SER A CA 1
ATOM 1552 C C . SER A 1 200 ? -25.055 28.757 -3.040 1.00 47.34 200 SER A C 1
ATOM 1554 O O . SER A 1 200 ? -25.112 27.863 -3.878 1.00 47.34 200 SER A O 1
ATOM 1556 N N . ARG A 1 201 ? -25.025 30.060 -3.326 1.00 50.19 201 ARG A N 1
ATOM 1557 C CA . ARG A 1 201 ? -24.576 30.770 -4.533 1.00 50.19 201 ARG A CA 1
ATOM 1558 C C . ARG A 1 201 ? -24.022 29.872 -5.658 1.00 50.19 201 ARG A C 1
ATOM 1560 O O . ARG A 1 201 ? -22.866 29.462 -5.625 1.00 50.19 201 ARG A O 1
ATOM 1567 N N . GLN A 1 202 ? -24.840 29.638 -6.685 1.00 40.84 202 GLN A N 1
ATOM 1568 C CA . GLN A 1 202 ? -24.421 28.997 -7.935 1.00 40.84 202 GLN A CA 1
ATOM 1569 C C . GLN A 1 202 ? -23.454 29.908 -8.707 1.00 40.84 202 GLN A C 1
ATOM 1571 O O . GLN A 1 202 ? -23.851 30.947 -9.234 1.00 40.84 202 GLN A O 1
ATOM 1576 N N . VAL A 1 203 ? -22.189 29.500 -8.794 1.00 54.62 203 VAL A N 1
ATOM 1577 C CA . VAL A 1 203 ? -21.244 29.980 -9.808 1.00 54.62 20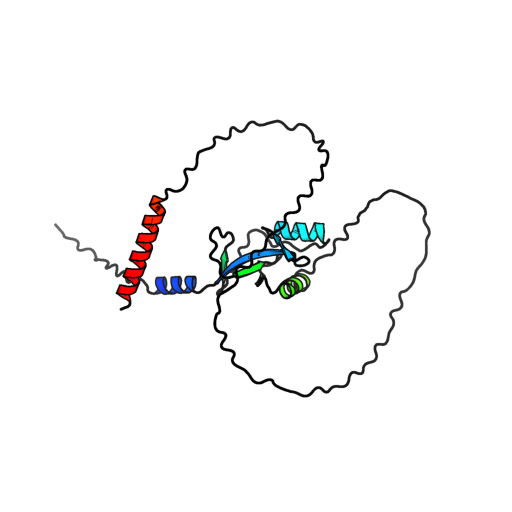3 VAL A CA 1
ATOM 1578 C C . VAL A 1 203 ? -21.368 29.026 -10.992 1.00 54.62 203 VAL A C 1
ATOM 1580 O O . VAL A 1 203 ? -21.028 27.852 -10.880 1.00 54.62 203 VAL A O 1
ATOM 1583 N N . ARG A 1 204 ? -21.917 29.514 -12.109 1.00 45.62 204 ARG A N 1
ATOM 1584 C CA . ARG A 1 204 ? -21.966 28.778 -13.377 1.00 45.62 204 ARG A CA 1
ATOM 1585 C C . ARG A 1 204 ? -20.553 28.742 -13.953 1.00 45.62 204 ARG A C 1
ATOM 1587 O O . ARG A 1 204 ? -20.063 29.768 -14.416 1.00 45.62 204 ARG A O 1
ATOM 1594 N N . ILE A 1 205 ? -19.908 27.584 -13.881 1.00 48.31 205 ILE A N 1
ATOM 1595 C CA . ILE A 1 205 ? -18.695 27.285 -14.638 1.00 48.31 205 ILE A CA 1
ATOM 1596 C C . ILE A 1 205 ? -19.172 26.520 -15.870 1.00 48.31 205 ILE A C 1
ATOM 1598 O O . ILE A 1 205 ? -19.770 25.456 -15.745 1.00 48.31 205 ILE A O 1
ATOM 1602 N N . SER A 1 206 ? -19.005 27.121 -17.042 1.00 52.19 206 SER A N 1
ATOM 1603 C CA . SER A 1 206 ? -19.287 26.503 -18.334 1.00 52.19 206 SER A CA 1
ATOM 1604 C C . SER A 1 206 ? -18.265 25.387 -18.563 1.00 52.19 206 SER A C 1
ATOM 1606 O O . SER A 1 206 ? -17.074 25.666 -18.689 1.00 52.19 206 SER A O 1
ATOM 1608 N N . GLU A 1 207 ? -18.709 24.134 -18.561 1.00 52.91 207 GLU A N 1
ATOM 1609 C CA . GLU A 1 207 ? -17.873 22.982 -18.899 1.00 52.91 207 GLU A CA 1
ATOM 1610 C C . GLU A 1 207 ? -17.828 22.831 -20.424 1.00 52.91 207 GLU A C 1
ATOM 1612 O O . GLU A 1 207 ? -18.708 22.233 -21.041 1.00 52.91 207 GLU A O 1
ATOM 1617 N N . ASP A 1 208 ? -16.792 23.404 -21.037 1.00 58.78 208 ASP A N 1
ATOM 1618 C CA . ASP A 1 208 ? -16.406 23.091 -22.411 1.00 58.78 208 ASP A CA 1
ATOM 1619 C C . ASP A 1 208 ? -15.806 21.675 -22.435 1.00 58.78 208 ASP A C 1
ATOM 1621 O O . ASP A 1 208 ? -14.611 21.464 -22.203 1.00 58.78 208 ASP A O 1
ATOM 1625 N N . HIS A 1 209 ? -16.659 20.682 -22.692 1.00 49.00 209 HIS A N 1
ATOM 1626 C CA . HIS A 1 209 ? -16.256 19.311 -22.990 1.00 49.00 209 HIS A CA 1
ATOM 1627 C C . HIS A 1 209 ? -15.457 19.283 -24.300 1.00 49.00 209 HIS A C 1
ATOM 1629 O O . HIS A 1 209 ? -16.007 19.262 -25.397 1.00 49.00 209 HIS A O 1
ATOM 1635 N N . LYS A 1 210 ? -14.127 19.295 -24.180 1.00 61.34 210 LYS A N 1
ATOM 1636 C CA . LYS A 1 210 ? -13.215 18.938 -25.268 1.00 61.34 210 LYS A CA 1
ATOM 1637 C C . LYS A 1 210 ? -13.268 17.423 -25.444 1.00 61.34 210 LYS A C 1
ATOM 1639 O O . LYS A 1 210 ? -12.782 16.694 -24.581 1.00 61.34 210 LYS A O 1
ATOM 1644 N N . ASP A 1 211 ? -13.838 16.976 -26.555 1.00 54.81 211 ASP A N 1
ATOM 1645 C CA . ASP A 1 211 ? -13.782 15.590 -27.010 1.00 54.81 211 ASP A CA 1
ATOM 1646 C C . ASP A 1 211 ? -12.317 15.136 -27.102 1.00 54.81 211 ASP A C 1
ATOM 1648 O O . ASP A 1 211 ? -11.576 15.507 -28.015 1.00 54.81 211 ASP A O 1
ATOM 1652 N N . ILE A 1 212 ? -11.871 14.356 -26.116 1.00 53.59 212 ILE A N 1
ATOM 1653 C CA . ILE A 1 212 ? -10.596 13.645 -26.180 1.00 53.59 212 ILE A CA 1
ATOM 1654 C C . ILE A 1 212 ? -10.853 12.438 -27.077 1.00 53.59 212 ILE A C 1
ATOM 1656 O O . ILE A 1 212 ? -11.321 11.394 -26.629 1.00 53.59 212 ILE A O 1
ATOM 1660 N N . SER A 1 213 ? -10.598 12.623 -28.369 1.00 62.47 213 SER A N 1
ATOM 1661 C CA . SER A 1 213 ? -10.585 11.564 -29.372 1.00 62.47 213 SER A CA 1
ATOM 1662 C C . SER A 1 213 ? -9.735 10.390 -28.880 1.00 62.47 213 SER A C 1
ATOM 1664 O O . SER A 1 213 ? -8.553 10.574 -28.572 1.00 62.47 213 SER A O 1
ATOM 1666 N N . SER A 1 214 ? -10.347 9.205 -28.805 1.00 64.06 214 SER A N 1
ATOM 1667 C CA . SER A 1 214 ? -9.688 7.942 -28.470 1.00 64.06 214 SER A CA 1
ATOM 1668 C C . SER A 1 214 ? -8.371 7.773 -29.238 1.00 64.06 214 SER A C 1
ATOM 1670 O O . SER A 1 214 ? -8.308 8.125 -30.420 1.00 64.06 214 SER A O 1
ATOM 1672 N N . PRO A 1 215 ? -7.316 7.235 -28.601 1.00 57.16 215 PRO A N 1
ATOM 1673 C CA . PRO A 1 215 ? -6.048 6.985 -29.271 1.00 57.16 215 PRO A CA 1
ATOM 1674 C C . PRO A 1 215 ? -6.269 6.064 -30.477 1.00 57.16 215 PRO A C 1
ATOM 1676 O O . PRO A 1 215 ? -6.816 4.972 -30.347 1.00 57.16 215 PRO A O 1
ATOM 1679 N N . ASN A 1 216 ? -5.866 6.560 -31.646 1.00 63.50 216 ASN A N 1
ATOM 1680 C CA . ASN A 1 216 ? -6.049 5.932 -32.950 1.00 63.50 216 ASN A CA 1
ATOM 1681 C C . ASN A 1 216 ? -5.439 4.516 -32.950 1.00 63.50 216 ASN A C 1
ATOM 1683 O O . ASN A 1 216 ? -4.251 4.364 -32.651 1.00 63.50 216 ASN A O 1
ATOM 1687 N N . GLU A 1 217 ? -6.238 3.492 -33.268 1.00 71.06 217 GLU A N 1
ATOM 1688 C CA . GLU A 1 217 ? -5.822 2.074 -33.281 1.00 71.06 217 GLU A CA 1
ATOM 1689 C C . GLU A 1 217 ? -4.592 1.827 -34.178 1.00 71.06 217 GLU A C 1
ATOM 1691 O O . GLU A 1 217 ? -3.777 0.947 -33.896 1.00 71.06 217 GLU A O 1
ATOM 1696 N N . ASP A 1 218 ? -4.381 2.678 -35.184 1.00 72.12 218 ASP A N 1
ATOM 1697 C CA . ASP A 1 218 ? -3.226 2.636 -36.087 1.00 72.12 218 ASP A CA 1
ATOM 1698 C C . ASP A 1 218 ? -1.871 2.735 -35.354 1.00 72.12 218 ASP A C 1
ATOM 1700 O O . ASP A 1 218 ? -0.897 2.097 -35.758 1.00 72.12 218 ASP A O 1
ATOM 1704 N N . ASN A 1 219 ? -1.802 3.442 -34.217 1.00 73.31 219 ASN A N 1
ATOM 1705 C CA . ASN A 1 219 ? -0.558 3.593 -33.450 1.00 73.31 219 ASN A CA 1
ATOM 1706 C C . ASN A 1 219 ? -0.157 2.319 -32.685 1.00 73.31 219 ASN A C 1
ATOM 1708 O O . ASN A 1 219 ? 1.022 2.135 -32.371 1.00 73.31 219 ASN A O 1
ATOM 1712 N N . LYS A 1 220 ? -1.109 1.429 -32.371 1.00 74.94 220 LYS A N 1
ATOM 1713 C CA . LYS A 1 220 ? -0.814 0.174 -31.657 1.00 74.94 220 LYS A CA 1
ATOM 1714 C C . LYS A 1 220 ? -0.088 -0.820 -32.563 1.00 74.94 220 LYS A C 1
ATOM 1716 O O . LYS A 1 220 ? 0.854 -1.478 -32.121 1.00 74.94 220 LYS A O 1
ATOM 1721 N N . ASN A 1 221 ? -0.479 -0.871 -33.835 1.00 82.50 221 ASN A N 1
ATOM 1722 C CA . ASN A 1 221 ? 0.136 -1.753 -34.825 1.00 82.50 221 ASN A CA 1
ATOM 1723 C C . ASN A 1 221 ? 1.589 -1.350 -35.117 1.00 82.50 221 ASN A C 1
ATOM 1725 O O . ASN A 1 221 ? 2.465 -2.214 -35.164 1.00 82.50 221 ASN A O 1
ATOM 1729 N N . GLU A 1 222 ? 1.873 -0.046 -35.216 1.00 86.19 222 GLU A N 1
ATOM 1730 C CA . GLU A 1 222 ? 3.237 0.450 -35.439 1.00 86.19 222 GLU A CA 1
ATOM 1731 C C . GLU A 1 222 ? 4.172 0.134 -34.256 1.00 86.19 222 GLU A C 1
ATOM 1733 O O . GLU A 1 222 ? 5.329 -0.248 -34.450 1.00 86.19 222 GLU A O 1
ATOM 1738 N N . LEU A 1 223 ? 3.681 0.245 -33.015 1.00 83.69 223 LEU A N 1
ATOM 1739 C CA . LEU A 1 223 ? 4.475 -0.078 -31.827 1.00 83.69 223 LEU A CA 1
ATOM 1740 C C . LEU A 1 223 ? 4.774 -1.580 -31.730 1.00 83.69 223 LEU A C 1
ATOM 1742 O O . LEU A 1 223 ? 5.911 -1.954 -31.439 1.00 83.69 223 LEU A O 1
ATOM 1746 N N . SER A 1 224 ? 3.784 -2.433 -32.013 1.00 83.38 224 SER A N 1
ATOM 1747 C CA . SER A 1 224 ? 3.972 -3.889 -32.023 1.00 83.38 224 SER A CA 1
ATOM 1748 C C . SER A 1 224 ? 5.025 -4.311 -33.050 1.00 83.38 224 SER A C 1
ATOM 1750 O O . SER A 1 224 ? 5.916 -5.095 -32.729 1.00 83.38 224 SER A O 1
ATOM 1752 N N . GLN A 1 225 ? 4.983 -3.735 -34.256 1.00 94.56 225 GLN A N 1
ATOM 1753 C CA . GLN A 1 225 ? 5.956 -4.025 -35.310 1.00 94.56 225 GLN A CA 1
ATOM 1754 C C . GLN A 1 225 ? 7.387 -3.641 -34.894 1.00 94.56 225 GLN A C 1
ATOM 1756 O O . GLN A 1 225 ? 8.318 -4.424 -35.080 1.00 94.56 225 GLN A O 1
ATOM 1761 N N . LYS A 1 226 ? 7.565 -2.479 -34.249 1.00 93.69 226 LYS A N 1
ATOM 1762 C CA . LYS A 1 226 ? 8.877 -2.037 -33.742 1.00 93.69 226 LYS A CA 1
ATOM 1763 C C . LYS A 1 226 ? 9.424 -2.935 -32.628 1.00 93.69 226 LYS A C 1
ATOM 1765 O O . LYS A 1 226 ? 10.636 -3.130 -32.543 1.00 93.69 226 LYS A O 1
ATOM 1770 N N . ILE A 1 227 ? 8.560 -3.495 -31.777 1.00 90.00 227 ILE A N 1
ATOM 1771 C CA . ILE A 1 227 ? 8.973 -4.437 -30.723 1.00 90.00 227 ILE A CA 1
ATOM 1772 C C . ILE A 1 227 ? 9.513 -5.733 -31.341 1.00 90.00 227 ILE A C 1
ATOM 1774 O O . ILE A 1 227 ? 10.555 -6.228 -30.904 1.00 90.00 227 ILE A O 1
ATOM 1778 N N . ASP A 1 228 ? 8.855 -6.264 -32.371 1.00 92.69 228 ASP A N 1
ATOM 1779 C CA . ASP A 1 228 ? 9.304 -7.490 -33.037 1.00 92.69 228 ASP A CA 1
ATOM 1780 C C . ASP A 1 228 ? 10.589 -7.279 -33.851 1.00 92.69 228 ASP A C 1
ATOM 1782 O O . ASP A 1 228 ? 11.479 -8.133 -33.833 1.00 92.69 228 ASP A O 1
ATOM 1786 N N . GLU A 1 229 ? 10.759 -6.113 -34.482 1.00 95.94 229 GLU A N 1
ATOM 1787 C CA . GLU A 1 229 ? 12.033 -5.725 -35.101 1.00 95.94 229 GLU A CA 1
ATOM 1788 C C . GLU A 1 229 ? 13.177 -5.680 -34.077 1.00 95.94 229 GLU A C 1
ATOM 1790 O O . GLU A 1 229 ? 14.254 -6.231 -34.325 1.00 95.94 229 GLU A O 1
ATOM 1795 N N . LEU A 1 230 ? 12.942 -5.105 -32.892 1.00 93.56 230 LEU A N 1
ATOM 1796 C CA . LEU A 1 230 ? 13.931 -5.073 -31.812 1.00 93.56 230 LEU A CA 1
ATOM 1797 C C . LEU A 1 230 ? 14.261 -6.473 -31.275 1.00 93.56 230 LEU A C 1
ATOM 1799 O O . LEU A 1 230 ? 15.435 -6.763 -31.036 1.00 93.56 230 LEU A O 1
ATOM 1803 N N . ARG A 1 231 ? 13.270 -7.364 -31.126 1.00 89.00 231 ARG A N 1
ATOM 1804 C CA . ARG A 1 231 ? 13.502 -8.769 -30.734 1.00 89.00 231 ARG A CA 1
ATOM 1805 C C . ARG A 1 231 ? 14.361 -9.507 -31.758 1.00 89.00 231 ARG A C 1
ATOM 1807 O O . ARG A 1 231 ? 15.287 -10.223 -31.378 1.00 89.00 231 ARG A O 1
ATOM 1814 N N . ASN A 1 232 ? 14.086 -9.312 -33.046 1.00 90.31 232 ASN A N 1
ATOM 1815 C CA . ASN A 1 232 ? 14.845 -9.942 -34.125 1.00 90.31 232 ASN A CA 1
ATOM 1816 C C . ASN A 1 232 ? 16.289 -9.425 -34.187 1.00 90.31 232 ASN A C 1
ATOM 1818 O O . ASN A 1 232 ? 17.217 -10.225 -34.321 1.00 90.31 232 ASN A O 1
ATOM 1822 N N . LEU A 1 233 ? 16.498 -8.114 -34.020 1.00 93.25 233 LEU A N 1
ATOM 1823 C CA . LEU A 1 233 ? 17.838 -7.525 -33.925 1.00 93.25 233 LEU A CA 1
ATOM 1824 C C . LEU A 1 233 ? 18.609 -8.056 -32.716 1.00 93.25 233 LEU A C 1
ATOM 1826 O O . LEU A 1 233 ? 19.784 -8.397 -32.840 1.00 93.25 233 LEU A O 1
ATOM 1830 N N . PHE A 1 234 ? 17.946 -8.183 -31.567 1.00 91.50 234 PHE A N 1
ATOM 1831 C CA . PHE A 1 234 ? 18.550 -8.778 -30.382 1.00 91.50 234 PHE A CA 1
ATOM 1832 C C . PHE A 1 234 ? 18.984 -10.225 -30.662 1.00 91.50 234 PHE A C 1
ATOM 1834 O O . PHE A 1 234 ? 20.139 -10.571 -30.449 1.00 91.50 234 PHE A O 1
ATOM 1841 N N . HIS A 1 235 ? 18.123 -11.062 -31.244 1.00 87.31 235 HIS A N 1
ATOM 1842 C CA . HIS A 1 235 ? 18.502 -12.433 -31.605 1.00 87.31 235 HIS A CA 1
ATOM 1843 C C . HIS A 1 235 ? 19.655 -12.522 -32.616 1.00 87.31 235 HIS A C 1
ATOM 1845 O O . HIS A 1 235 ? 20.435 -13.471 -32.548 1.00 87.31 235 HIS A O 1
ATOM 1851 N N . ALA A 1 236 ? 19.772 -11.568 -33.542 1.00 89.56 236 ALA A N 1
ATOM 1852 C CA . ALA A 1 236 ? 20.851 -11.536 -34.526 1.00 89.56 236 ALA A CA 1
ATOM 1853 C C . ALA A 1 236 ? 22.211 -11.150 -33.920 1.00 89.56 236 ALA A C 1
ATOM 1855 O O . ALA A 1 236 ? 23.233 -11.657 -34.367 1.00 89.56 236 ALA A O 1
ATOM 1856 N N . LEU A 1 237 ? 22.231 -10.283 -32.902 1.00 87.38 237 LEU A N 1
ATOM 1857 C CA . LEU A 1 237 ? 23.464 -9.827 -32.247 1.00 87.38 237 LEU A CA 1
ATOM 1858 C C . LEU A 1 237 ? 24.073 -10.853 -31.278 1.00 87.38 237 LEU A C 1
ATOM 1860 O O . LEU A 1 237 ? 25.242 -10.728 -30.925 1.00 87.38 237 LEU A O 1
ATOM 1864 N N . PHE A 1 238 ? 23.293 -11.842 -30.836 1.00 82.12 238 PHE A N 1
ATOM 1865 C CA . PHE A 1 238 ? 23.705 -12.839 -29.839 1.00 82.12 238 PHE A CA 1
ATOM 1866 C C . PHE A 1 238 ? 23.796 -14.277 -30.398 1.00 82.12 238 PHE A C 1
ATOM 1868 O O . PHE A 1 238 ? 23.773 -15.236 -29.624 1.00 82.12 238 PHE A O 1
ATOM 1875 N N . LYS A 1 239 ? 23.898 -14.435 -31.725 1.00 70.81 239 LYS A N 1
ATOM 1876 C CA . LYS A 1 239 ? 24.309 -15.679 -32.403 1.00 70.81 239 LYS A CA 1
ATOM 1877 C C . LYS A 1 239 ? 25.773 -15.598 -32.812 1.00 70.81 239 LYS A C 1
ATOM 1879 O O . LYS A 1 239 ? 26.441 -16.648 -32.715 1.00 70.81 239 LYS A O 1
#